Protein AF-A0A937FCC7-F1 (afdb_monomer_lite)

Foldseek 3Di:
DVVVVVVVVVVVVVVVVVVVCCLQPVALLLLLCLLAHPDDGDHPPVSSVVSVVCNVVVNVVLVCLLVVCVVLVHDLVLVLLLLVQWDLVLVLQLLVVCVVVVDDAQQVSLVSNQVRTDRPSDDSVSCNVVRRVPDGPVNVVVVSVVCVVCVVCSPSVSSSVSSNVSSNSVVCVVVSNVSNVVVVPDDD

Sequence (188 aa):
MKRLLYSLLILAIIIAGAAYFYVYHILPKEMAKALTSDQKTWVPGPLNKVATEKKEEINAAIDKLPQELHELDLTFDQLLKIVDEVDPDQVKNVIAELNEKKISNVEQAFDVIKTNISIKSVNIELFRDYFTHRIKSKQIQKGLQYLNQNDYLTTISVPVAKQTIKNILLEKQEKIEAELQKINSAPN

Structure (mmCIF, N/CA/C/O backbone):
data_AF-A0A937FCC7-F1
#
_entry.id   AF-A0A937FCC7-F1
#
loop_
_atom_site.group_PDB
_atom_site.id
_atom_site.type_symbol
_atom_site.label_atom_id
_atom_site.label_alt_id
_atom_site.label_comp_id
_atom_site.label_asym_id
_atom_site.label_entity_id
_atom_site.label_seq_id
_atom_site.pdbx_PDB_ins_code
_atom_site.Cartn_x
_atom_site.Cartn_y
_atom_site.Cartn_z
_atom_site.occupancy
_atom_site.B_iso_or_equiv
_atom_site.auth_seq_id
_atom_site.auth_comp_id
_atom_site.auth_asym_id
_atom_site.auth_atom_id
_atom_site.pdbx_PDB_model_num
ATOM 1 N N . MET A 1 1 ? 34.096 -20.169 -30.630 1.00 64.94 1 MET A N 1
ATOM 2 C CA . MET A 1 1 ? 33.034 -19.138 -30.703 1.00 64.94 1 MET A CA 1
ATOM 3 C C . MET A 1 1 ? 31.715 -19.587 -30.059 1.00 64.94 1 MET A C 1
ATOM 5 O O . MET A 1 1 ? 31.336 -18.984 -29.069 1.00 64.94 1 MET A O 1
ATOM 9 N N . LYS A 1 2 ? 31.068 -20.686 -30.495 1.00 60.69 2 LYS A N 1
ATOM 10 C CA . LYS A 1 2 ? 29.792 -21.174 -29.905 1.00 60.69 2 LYS A CA 1
ATOM 11 C C . LYS A 1 2 ? 29.830 -21.424 -28.382 1.00 60.69 2 LYS A C 1
ATOM 13 O O . LYS A 1 2 ? 28.906 -21.043 -27.683 1.00 60.69 2 LYS A O 1
ATOM 18 N N . ARG A 1 3 ? 30.923 -21.987 -27.846 1.00 67.12 3 ARG A N 1
ATOM 19 C CA . ARG A 1 3 ? 31.097 -22.214 -26.392 1.00 67.12 3 ARG A CA 1
ATOM 20 C C . ARG A 1 3 ? 31.127 -20.919 -25.564 1.00 67.12 3 ARG A C 1
ATOM 22 O O . ARG A 1 3 ? 30.604 -20.904 -24.462 1.00 67.12 3 ARG A O 1
ATOM 29 N N . LEU A 1 4 ? 31.691 -19.849 -26.127 1.00 75.94 4 LEU A N 1
ATOM 30 C CA . LEU A 1 4 ? 31.787 -18.532 -25.486 1.00 75.94 4 LEU A CA 1
ATOM 31 C C . LEU A 1 4 ? 30.425 -17.815 -25.510 1.00 75.94 4 LEU A C 1
ATOM 33 O O . LEU A 1 4 ? 30.031 -17.173 -24.542 1.00 75.94 4 LEU A O 1
ATOM 37 N N . LEU A 1 5 ? 29.657 -18.012 -26.587 1.00 70.31 5 LEU A N 1
ATOM 38 C CA . LEU A 1 5 ? 28.272 -17.550 -26.682 1.00 70.31 5 LEU A CA 1
ATOM 39 C C . LEU A 1 5 ? 27.380 -18.210 -25.613 1.00 70.31 5 LEU A C 1
ATOM 41 O O . LEU A 1 5 ? 26.632 -17.518 -24.930 1.00 70.31 5 LEU A O 1
ATOM 45 N N . TYR A 1 6 ? 27.495 -19.529 -25.419 1.00 73.81 6 TYR A N 1
ATOM 46 C CA . TYR A 1 6 ? 26.716 -20.240 -24.398 1.00 73.81 6 TYR A CA 1
ATOM 47 C C . TYR A 1 6 ? 27.080 -19.819 -22.971 1.00 73.81 6 TYR A C 1
ATOM 49 O O . TYR A 1 6 ? 26.182 -19.630 -22.156 1.00 73.81 6 TYR A O 1
ATOM 57 N N . SER A 1 7 ? 28.365 -19.609 -22.666 1.00 71.06 7 SER A N 1
ATOM 58 C CA . SER A 1 7 ? 28.767 -19.111 -21.344 1.00 71.06 7 SER A CA 1
ATOM 59 C C . SER A 1 7 ? 28.242 -17.701 -21.064 1.00 71.06 7 SER A C 1
ATOM 61 O O . SER A 1 7 ? 27.815 -17.425 -19.947 1.00 71.06 7 SER A O 1
ATOM 63 N N . LEU A 1 8 ? 28.217 -16.822 -22.074 1.00 71.50 8 LEU A N 1
ATOM 64 C CA . LEU A 1 8 ? 27.651 -15.477 -21.934 1.00 71.50 8 LEU A CA 1
ATOM 65 C C . LEU A 1 8 ? 26.132 -15.509 -21.732 1.00 71.50 8 LEU A C 1
ATOM 67 O O . LEU A 1 8 ? 25.615 -14.756 -20.913 1.00 71.50 8 LEU A O 1
ATOM 71 N N . LEU A 1 9 ? 25.423 -16.402 -22.427 1.00 68.06 9 LEU A N 1
ATOM 72 C CA . LEU A 1 9 ? 23.977 -16.561 -22.270 1.00 68.06 9 LEU A CA 1
ATOM 73 C C . LEU A 1 9 ? 23.608 -17.079 -20.872 1.00 68.06 9 LEU A C 1
ATOM 75 O O . LEU A 1 9 ? 22.705 -16.542 -20.238 1.00 68.06 9 LEU A O 1
ATOM 79 N N . ILE A 1 10 ? 24.339 -18.075 -20.360 1.00 76.44 10 ILE A N 1
ATOM 80 C CA . ILE A 1 10 ? 24.143 -18.590 -18.996 1.00 76.44 10 ILE A CA 1
ATOM 81 C C . ILE A 1 10 ? 24.398 -17.485 -17.966 1.00 76.44 10 ILE A C 1
ATOM 83 O O . ILE A 1 10 ? 23.594 -17.297 -17.056 1.00 76.44 10 ILE A O 1
ATOM 87 N N . LEU A 1 11 ? 25.475 -16.711 -18.131 1.00 71.25 11 LEU A N 1
ATOM 88 C CA . LEU A 1 11 ? 25.772 -15.584 -17.249 1.00 71.25 11 LEU A CA 1
ATOM 89 C C . LEU A 1 11 ? 24.664 -14.518 -17.292 1.00 71.25 11 LEU A C 1
ATOM 91 O O . LEU A 1 11 ? 24.249 -14.037 -16.242 1.00 71.25 11 LEU A O 1
ATOM 95 N N . ALA A 1 12 ? 24.140 -14.191 -18.477 1.00 63.78 12 ALA A N 1
ATOM 96 C CA . ALA A 1 12 ? 23.033 -13.248 -18.627 1.00 63.78 12 ALA A CA 1
ATOM 97 C C . ALA A 1 12 ? 21.759 -13.731 -17.915 1.00 63.78 12 ALA A C 1
ATOM 99 O O . ALA A 1 12 ? 21.097 -12.935 -17.253 1.00 63.78 12 ALA A O 1
ATOM 100 N N . ILE A 1 13 ? 21.449 -15.030 -17.984 1.00 76.69 13 ILE A N 1
ATOM 101 C CA . ILE A 1 13 ? 20.311 -15.628 -17.270 1.00 76.69 13 ILE A CA 1
ATOM 102 C C . ILE A 1 13 ? 20.512 -15.546 -15.753 1.00 76.69 13 ILE A C 1
ATOM 104 O O . ILE A 1 13 ? 19.584 -15.172 -15.041 1.00 76.69 13 ILE A O 1
ATOM 108 N N . ILE A 1 14 ? 21.714 -15.847 -15.250 1.00 75.62 14 ILE A N 1
ATOM 109 C CA . ILE A 1 14 ? 22.022 -15.752 -13.814 1.00 75.62 14 ILE A CA 1
ATOM 110 C C . ILE A 1 14 ? 21.887 -14.305 -13.331 1.00 75.62 14 ILE A C 1
ATOM 112 O O . ILE A 1 14 ? 21.264 -14.064 -12.300 1.00 75.62 14 ILE A O 1
ATOM 116 N N . ILE A 1 15 ? 22.423 -13.338 -14.083 1.00 77.19 15 ILE A N 1
ATOM 117 C CA . ILE A 1 15 ? 22.320 -11.911 -13.751 1.00 77.19 15 ILE A CA 1
ATOM 118 C C . ILE A 1 15 ? 20.856 -11.462 -13.765 1.00 77.19 15 ILE A C 1
ATOM 120 O O . ILE A 1 15 ? 20.413 -10.819 -12.817 1.00 77.19 15 ILE A O 1
ATOM 124 N N . ALA A 1 16 ? 20.092 -11.824 -14.799 1.00 72.88 16 ALA A N 1
ATOM 125 C CA . ALA A 1 16 ? 18.674 -11.490 -14.892 1.00 72.88 16 ALA A CA 1
ATOM 126 C C . ALA A 1 16 ? 17.864 -12.122 -13.749 1.00 72.88 16 ALA A C 1
ATOM 128 O O . ALA A 1 16 ? 17.040 -11.447 -13.137 1.00 72.88 16 ALA A O 1
ATOM 129 N N . GLY A 1 17 ? 18.140 -13.384 -13.409 1.00 72.94 17 GLY A N 1
ATOM 130 C CA . GLY A 1 17 ? 17.509 -14.085 -12.292 1.00 72.94 17 GLY A CA 1
ATOM 131 C C . GLY A 1 17 ? 17.845 -13.462 -10.937 1.00 72.94 17 GLY A C 1
ATOM 132 O O . GLY A 1 17 ? 16.950 -13.249 -10.123 1.00 72.94 17 GLY A O 1
ATOM 133 N N . ALA A 1 18 ? 19.109 -13.099 -10.705 1.00 76.56 18 ALA A N 1
ATOM 134 C CA . ALA A 1 18 ? 19.535 -12.410 -9.488 1.00 76.56 18 ALA A CA 1
ATOM 135 C C . ALA A 1 18 ? 18.917 -11.007 -9.376 1.00 76.56 18 ALA A C 1
ATOM 137 O O . ALA A 1 18 ? 18.459 -10.625 -8.300 1.00 76.56 18 ALA A O 1
ATOM 138 N N . ALA A 1 19 ? 18.854 -10.257 -10.481 1.00 78.69 19 ALA A N 1
ATOM 139 C CA . ALA A 1 19 ? 18.207 -8.948 -10.530 1.00 78.69 19 ALA A CA 1
ATOM 140 C C . ALA A 1 19 ? 16.702 -9.053 -10.251 1.00 78.69 19 ALA A C 1
ATOM 142 O O . ALA A 1 19 ? 16.176 -8.301 -9.433 1.00 78.69 19 ALA A O 1
ATOM 143 N N . TYR A 1 20 ? 16.025 -10.025 -10.867 1.00 82.38 20 TYR A N 1
ATOM 144 C CA . TYR A 1 20 ? 14.620 -10.323 -10.600 1.00 82.38 20 TYR A CA 1
ATOM 145 C C . TYR A 1 20 ? 14.403 -10.662 -9.119 1.00 82.38 20 TYR A C 1
ATOM 147 O O . TYR A 1 20 ? 13.586 -10.033 -8.448 1.00 82.38 20 TYR A O 1
ATOM 155 N N . PHE A 1 21 ? 15.190 -11.593 -8.573 1.00 83.38 21 PHE A N 1
ATOM 156 C CA . PHE A 1 21 ? 15.091 -11.983 -7.169 1.00 83.38 21 PHE A CA 1
ATOM 157 C C . PHE A 1 21 ? 15.306 -10.793 -6.226 1.00 83.38 21 PHE A C 1
ATOM 159 O O . PHE A 1 21 ? 14.553 -10.601 -5.270 1.00 83.38 21 PHE A O 1
ATOM 166 N N . TYR A 1 22 ? 16.300 -9.954 -6.519 1.00 84.56 22 TYR A N 1
ATOM 167 C CA . TYR A 1 22 ? 16.567 -8.753 -5.745 1.00 84.56 22 TYR A CA 1
ATOM 168 C C . TYR A 1 22 ? 15.371 -7.793 -5.743 1.00 84.56 22 TYR A C 1
ATOM 170 O O . TYR A 1 22 ? 14.929 -7.376 -4.674 1.00 84.56 22 TYR A O 1
ATOM 178 N N . VAL A 1 23 ? 14.818 -7.478 -6.917 1.00 83.19 23 VAL A N 1
ATOM 179 C CA . VAL A 1 23 ? 13.716 -6.515 -7.063 1.00 83.19 23 VAL A CA 1
ATOM 180 C C . VAL A 1 23 ? 12.435 -7.000 -6.387 1.00 83.19 23 VAL A C 1
ATOM 182 O O . VAL A 1 23 ? 11.772 -6.204 -5.730 1.00 83.19 23 VAL A O 1
ATOM 185 N N . TYR A 1 24 ? 12.090 -8.284 -6.506 1.00 83.06 24 TYR A N 1
ATOM 186 C CA . TYR A 1 24 ? 10.797 -8.788 -6.028 1.00 83.06 24 TYR A CA 1
ATOM 187 C C . TYR A 1 24 ? 10.822 -9.372 -4.610 1.00 83.06 24 TYR A C 1
ATOM 189 O O . TYR A 1 24 ? 9.767 -9.452 -3.983 1.00 83.06 24 TYR A O 1
ATOM 197 N N . HIS A 1 25 ? 11.990 -9.736 -4.066 1.00 83.06 25 HIS A N 1
ATOM 198 C CA . HIS A 1 25 ? 12.081 -10.331 -2.724 1.00 83.06 25 HIS A CA 1
ATOM 199 C C . HIS A 1 25 ? 12.918 -9.518 -1.733 1.00 83.06 25 HIS A C 1
ATOM 201 O O . HIS A 1 25 ? 12.497 -9.340 -0.589 1.00 83.06 25 HIS A O 1
ATOM 207 N N . ILE A 1 26 ? 14.087 -9.009 -2.138 1.00 87.06 26 ILE A N 1
ATOM 208 C CA . ILE A 1 26 ? 14.994 -8.301 -1.217 1.00 87.06 26 ILE A CA 1
ATOM 209 C C . ILE A 1 26 ? 14.578 -6.838 -1.065 1.00 87.06 26 ILE A C 1
ATOM 211 O O . ILE A 1 26 ? 14.394 -6.361 0.055 1.00 87.06 26 ILE A O 1
ATOM 215 N N . LEU A 1 27 ? 14.386 -6.137 -2.184 1.00 86.88 27 LEU A N 1
ATOM 216 C CA . LEU A 1 27 ? 14.077 -4.711 -2.197 1.00 86.88 27 LEU A CA 1
ATOM 217 C C . LEU A 1 27 ? 12.826 -4.363 -1.371 1.00 86.88 27 LEU A C 1
ATOM 219 O O . LEU A 1 27 ? 12.929 -3.441 -0.569 1.00 86.88 27 LEU A O 1
ATOM 223 N N . PRO A 1 28 ? 11.687 -5.083 -1.450 1.00 87.44 28 PRO A N 1
ATOM 224 C CA . PRO A 1 28 ? 10.517 -4.743 -0.641 1.00 87.44 28 PRO A CA 1
ATOM 225 C C . PRO A 1 28 ? 10.761 -4.881 0.865 1.00 87.44 28 PRO A C 1
ATOM 227 O O . PRO A 1 28 ? 10.170 -4.163 1.666 1.00 87.44 28 PRO A O 1
ATOM 230 N N . LYS A 1 29 ? 11.619 -5.822 1.275 1.00 88.25 29 LYS A N 1
ATOM 231 C CA . LYS A 1 29 ? 11.963 -6.041 2.685 1.00 88.25 29 LYS A CA 1
ATOM 232 C C . LYS A 1 29 ? 12.882 -4.941 3.205 1.00 88.25 29 LYS A C 1
ATOM 234 O O . LYS A 1 29 ? 12.674 -4.433 4.301 1.00 88.25 29 LYS A O 1
ATOM 239 N N . GLU A 1 30 ? 13.879 -4.559 2.415 1.00 88.38 30 GLU A N 1
ATOM 240 C CA . GLU A 1 30 ? 14.789 -3.466 2.764 1.00 88.38 30 GLU A CA 1
ATOM 241 C C . GLU A 1 30 ? 14.087 -2.103 2.716 1.00 88.38 30 GLU A C 1
ATOM 243 O O . GLU A 1 30 ? 14.331 -1.266 3.580 1.00 88.38 30 GLU A O 1
ATOM 248 N N . MET A 1 31 ? 13.154 -1.905 1.778 1.00 86.56 31 MET A N 1
ATOM 249 C CA . MET A 1 31 ? 12.274 -0.735 1.752 1.00 86.56 31 MET A CA 1
ATOM 250 C C . MET A 1 31 ? 11.399 -0.667 2.998 1.00 86.56 31 MET A C 1
ATOM 252 O O . MET A 1 31 ? 11.341 0.388 3.614 1.00 86.56 31 MET A O 1
ATOM 256 N N . ALA A 1 32 ? 10.761 -1.772 3.400 1.00 86.88 32 ALA A N 1
ATOM 257 C CA . ALA A 1 32 ? 9.940 -1.798 4.608 1.00 86.88 32 ALA A CA 1
ATOM 258 C C . ALA A 1 32 ? 10.744 -1.333 5.825 1.00 86.88 32 ALA A C 1
ATOM 260 O O . ALA A 1 32 ? 10.386 -0.325 6.425 1.00 86.88 32 ALA A O 1
ATOM 261 N N . LYS A 1 33 ? 11.908 -1.949 6.070 1.00 87.69 33 LYS A N 1
ATOM 262 C CA . LYS A 1 33 ? 12.822 -1.540 7.146 1.00 87.69 33 LYS A CA 1
ATOM 263 C C . LYS A 1 33 ? 13.234 -0.072 7.049 1.00 87.69 33 LYS A C 1
ATOM 265 O O . LYS A 1 33 ? 13.287 0.611 8.064 1.00 87.69 33 LYS A O 1
ATOM 270 N N . ALA A 1 34 ? 13.541 0.425 5.849 1.00 86.62 34 ALA A N 1
ATOM 271 C CA . ALA A 1 34 ? 13.946 1.819 5.655 1.00 86.62 34 ALA A CA 1
ATOM 272 C C . ALA A 1 34 ? 12.817 2.798 6.016 1.00 86.62 34 ALA A C 1
ATOM 274 O O . ALA A 1 34 ? 13.077 3.914 6.461 1.00 86.62 34 ALA A O 1
ATOM 275 N N . LEU A 1 35 ? 11.566 2.374 5.826 1.00 84.88 35 LEU A N 1
ATOM 276 C CA . LEU A 1 35 ? 10.365 3.156 6.105 1.00 84.88 35 LEU A CA 1
ATOM 277 C C . LEU A 1 35 ? 9.915 3.063 7.569 1.00 84.88 35 LEU A C 1
ATOM 279 O O . LEU A 1 35 ? 9.187 3.939 8.023 1.00 84.88 35 LEU A O 1
ATOM 283 N N . THR A 1 36 ? 10.341 2.042 8.317 1.00 84.12 36 THR A N 1
ATOM 284 C CA . THR A 1 36 ? 9.829 1.745 9.669 1.00 84.12 36 THR A CA 1
ATOM 285 C C . THR A 1 36 ? 10.880 1.748 10.775 1.00 84.12 36 THR A C 1
ATOM 287 O O . THR A 1 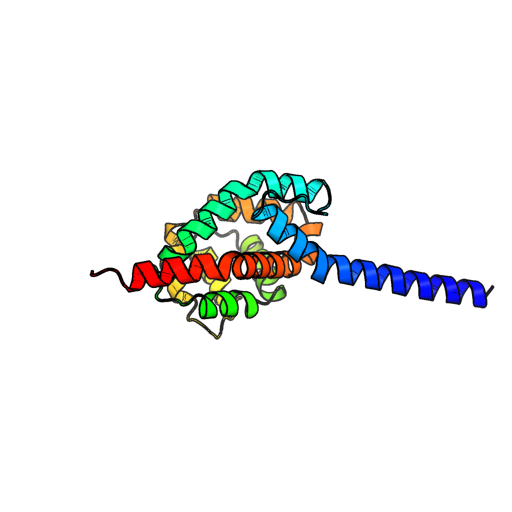36 ? 10.515 1.767 11.956 1.00 84.12 36 THR A O 1
ATOM 290 N N . SER A 1 37 ? 12.167 1.713 10.424 1.00 82.50 37 SER A N 1
ATOM 291 C CA . SER A 1 37 ? 13.289 1.499 11.342 1.00 82.50 37 SER A CA 1
ATOM 292 C C . SER A 1 37 ? 14.441 2.468 11.067 1.00 82.50 37 SER A C 1
ATOM 294 O O . SER A 1 37 ? 14.596 2.991 9.966 1.00 82.50 37 SER A O 1
ATOM 296 N N . ASP A 1 38 ? 15.239 2.784 12.091 1.00 77.38 38 ASP A N 1
ATOM 297 C CA . ASP A 1 38 ? 16.476 3.588 11.974 1.00 77.38 38 ASP A CA 1
ATOM 298 C C . ASP A 1 38 ? 17.686 2.756 11.524 1.00 77.38 38 ASP A C 1
ATOM 300 O O . ASP A 1 38 ? 18.810 3.253 11.445 1.00 77.38 38 ASP A O 1
ATOM 304 N N . GLN A 1 39 ? 17.479 1.470 11.240 1.00 76.56 39 GLN A N 1
ATOM 305 C CA . GLN A 1 39 ? 18.548 0.594 10.790 1.00 76.56 39 GLN A CA 1
ATOM 306 C C . GLN A 1 39 ? 19.062 0.992 9.405 1.00 76.56 39 GLN A C 1
ATOM 308 O O . GLN A 1 39 ? 18.308 1.360 8.507 1.00 76.56 39 GLN A O 1
ATOM 313 N N . LYS A 1 40 ? 20.377 0.854 9.214 1.00 75.12 40 LYS A N 1
ATOM 314 C CA . LYS A 1 40 ? 21.010 1.028 7.907 1.00 75.12 40 LYS A CA 1
ATOM 315 C C . LYS A 1 40 ? 20.531 -0.075 6.962 1.00 75.12 40 LYS A C 1
ATOM 317 O O . LYS A 1 40 ? 20.844 -1.244 7.176 1.00 75.12 40 LYS A O 1
ATOM 322 N N . THR A 1 41 ? 19.815 0.307 5.913 1.00 80.25 41 THR A N 1
ATOM 323 C CA . THR A 1 41 ? 19.284 -0.607 4.896 1.00 80.25 41 THR A CA 1
ATOM 324 C C . THR A 1 41 ? 20.070 -0.516 3.597 1.00 80.25 41 THR A C 1
ATOM 326 O O . THR A 1 41 ? 20.768 0.469 3.326 1.00 80.25 41 THR A O 1
ATOM 329 N N . TRP A 1 42 ? 19.975 -1.562 2.776 1.00 80.12 42 TRP A N 1
ATOM 330 C CA . TRP A 1 42 ? 20.579 -1.569 1.444 1.00 80.12 42 TRP A CA 1
ATOM 331 C C . TRP A 1 42 ? 19.537 -1.200 0.386 1.00 80.12 42 TRP A C 1
ATOM 333 O O . TRP A 1 42 ? 19.103 -2.023 -0.415 1.00 80.12 42 TRP A O 1
ATOM 343 N N . VAL A 1 43 ? 19.103 0.060 0.419 1.00 79.81 43 VAL A N 1
ATOM 344 C CA . VAL A 1 43 ? 18.161 0.633 -0.549 1.00 79.81 43 VAL A CA 1
ATOM 345 C C . VAL A 1 43 ? 18.918 1.566 -1.512 1.00 79.81 43 VAL A C 1
ATOM 347 O O . VAL A 1 43 ? 19.738 2.368 -1.057 1.00 79.81 43 VAL A O 1
ATOM 350 N N . PRO A 1 44 ? 18.668 1.514 -2.839 1.00 77.94 44 PRO A N 1
ATOM 351 C CA . PRO A 1 44 ? 19.286 2.433 -3.797 1.00 77.94 44 PRO A CA 1
ATOM 352 C C . PRO A 1 44 ? 19.050 3.907 -3.436 1.00 77.94 44 PRO A C 1
ATOM 354 O O . PRO A 1 44 ? 17.956 4.277 -3.016 1.00 77.94 44 PRO A O 1
ATOM 357 N N . GLY A 1 45 ? 20.051 4.766 -3.660 1.00 76.75 45 GLY A N 1
ATOM 358 C CA . GLY A 1 45 ? 20.058 6.169 -3.211 1.00 76.75 45 GLY A CA 1
ATOM 359 C C . GLY A 1 45 ? 18.754 6.960 -3.431 1.00 76.75 45 GLY A C 1
ATOM 360 O O . GLY A 1 45 ? 18.256 7.541 -2.464 1.00 76.75 45 GLY A O 1
ATOM 361 N N . PRO A 1 46 ? 18.154 6.961 -4.641 1.00 73.31 46 PRO A N 1
ATOM 362 C CA . PRO A 1 46 ? 16.892 7.664 -4.887 1.00 73.31 46 PRO A CA 1
ATOM 363 C C . PRO A 1 46 ? 15.735 7.168 -4.010 1.00 73.31 46 PRO A C 1
ATOM 365 O O . PRO A 1 46 ? 14.972 7.974 -3.486 1.00 73.31 46 PRO A O 1
ATOM 368 N N . LEU A 1 47 ? 15.634 5.851 -3.805 1.00 75.62 47 LEU A N 1
ATOM 369 C CA . LEU A 1 47 ? 14.593 5.240 -2.978 1.00 75.62 47 LEU A CA 1
ATOM 370 C C . LEU A 1 47 ? 14.851 5.465 -1.484 1.00 75.62 47 LEU A C 1
ATOM 372 O O . LEU A 1 47 ? 13.908 5.704 -0.739 1.00 75.62 47 LEU A O 1
ATOM 376 N N . ASN A 1 48 ? 16.115 5.466 -1.049 1.00 78.38 48 ASN A N 1
ATOM 377 C CA . ASN A 1 48 ? 16.472 5.731 0.345 1.00 78.38 48 ASN A CA 1
ATOM 378 C C . ASN A 1 48 ? 16.131 7.170 0.764 1.00 78.38 48 ASN A C 1
ATOM 380 O O . ASN A 1 48 ? 15.664 7.407 1.878 1.00 78.38 48 ASN A O 1
ATOM 384 N N . LYS A 1 49 ? 16.325 8.136 -0.144 1.00 77.19 49 LYS A N 1
ATOM 385 C CA . LYS A 1 49 ? 15.927 9.529 0.084 1.00 77.19 49 LYS A CA 1
ATOM 386 C C . LYS A 1 49 ? 14.416 9.639 0.295 1.00 77.19 49 LYS A C 1
ATOM 388 O O . LYS A 1 49 ? 13.990 10.194 1.301 1.00 77.19 49 LYS A O 1
ATOM 393 N N . VAL A 1 50 ? 13.626 9.046 -0.603 1.00 77.12 50 VAL A N 1
ATOM 394 C CA . VAL A 1 50 ? 12.160 9.006 -0.471 1.00 77.12 50 VAL A CA 1
ATOM 395 C C . VAL A 1 50 ? 11.749 8.310 0.825 1.00 77.12 50 VAL A C 1
ATOM 397 O O . VAL A 1 50 ? 10.875 8.807 1.529 1.00 77.12 50 VAL A O 1
ATOM 400 N N . ALA A 1 51 ? 12.398 7.196 1.174 1.00 80.25 51 ALA A N 1
ATOM 401 C CA . ALA A 1 51 ? 12.090 6.473 2.399 1.00 80.25 51 ALA A CA 1
ATOM 402 C C . ALA A 1 51 ? 12.342 7.324 3.648 1.00 80.25 51 ALA A C 1
ATOM 404 O O . ALA A 1 51 ? 11.480 7.402 4.516 1.00 80.25 51 ALA A O 1
ATOM 405 N N . THR A 1 52 ? 13.469 8.035 3.691 1.00 81.56 52 THR A N 1
ATOM 406 C CA . THR A 1 52 ? 13.806 8.943 4.795 1.00 81.56 52 THR A CA 1
ATOM 407 C C . THR A 1 52 ? 12.803 10.095 4.899 1.00 81.56 52 THR A C 1
ATOM 409 O O . THR A 1 52 ? 12.335 10.402 5.989 1.00 81.56 52 THR A O 1
ATOM 412 N N . GLU A 1 53 ? 12.419 10.699 3.770 1.00 81.88 53 GLU A N 1
ATOM 413 C CA . GLU A 1 53 ? 11.444 11.800 3.721 1.00 81.88 53 GLU A CA 1
ATOM 414 C C . GLU A 1 53 ? 10.025 11.371 4.127 1.00 81.88 53 GLU A C 1
ATOM 416 O O . GLU A 1 53 ? 9.242 12.196 4.595 1.00 81.88 53 GLU A O 1
ATOM 421 N N . LYS A 1 54 ? 9.671 10.096 3.928 1.00 82.19 54 LYS A N 1
ATOM 422 C CA . LYS A 1 54 ? 8.323 9.559 4.179 1.00 82.19 54 LYS A CA 1
ATOM 423 C C . LYS A 1 54 ? 8.191 8.727 5.447 1.00 82.19 54 LYS A C 1
ATOM 425 O O . LYS A 1 54 ? 7.071 8.405 5.836 1.00 82.19 54 LYS A O 1
ATOM 430 N N . LYS A 1 55 ? 9.301 8.414 6.109 1.00 86.56 55 LYS A N 1
ATOM 431 C CA . LYS A 1 55 ? 9.350 7.564 7.299 1.00 86.56 55 LYS A CA 1
ATOM 432 C C . LYS A 1 55 ? 8.430 8.041 8.422 1.00 86.56 55 LYS A C 1
ATOM 434 O O . LYS A 1 55 ? 7.664 7.248 8.959 1.00 86.56 55 LYS A O 1
ATOM 439 N N . GLU A 1 56 ? 8.493 9.322 8.783 1.00 87.75 56 GLU A N 1
ATOM 440 C CA . GLU A 1 56 ? 7.662 9.871 9.865 1.00 87.75 56 GLU A CA 1
ATOM 441 C C . GLU A 1 56 ? 6.168 9.804 9.523 1.00 87.75 56 GLU A C 1
ATOM 443 O O . GLU A 1 56 ? 5.363 9.391 10.353 1.00 87.75 56 GLU A O 1
ATOM 448 N N . GLU A 1 57 ? 5.806 10.136 8.279 1.00 83.19 57 GLU A N 1
ATOM 449 C CA . GLU A 1 57 ? 4.427 10.071 7.781 1.00 83.19 57 GLU A CA 1
ATOM 450 C C . GLU A 1 57 ? 3.884 8.633 7.818 1.00 83.19 57 GLU A C 1
ATOM 452 O O . GLU A 1 57 ? 2.753 8.408 8.248 1.00 83.19 57 GLU A O 1
ATOM 457 N N . ILE A 1 58 ? 4.704 7.653 7.429 1.00 85.56 58 ILE A N 1
ATOM 458 C CA . ILE A 1 58 ? 4.332 6.234 7.429 1.00 85.56 58 ILE A CA 1
ATOM 459 C C . ILE A 1 58 ? 4.221 5.679 8.846 1.00 85.56 58 ILE A C 1
ATOM 461 O O . ILE A 1 58 ? 3.233 5.016 9.147 1.00 85.56 58 ILE A O 1
ATOM 465 N N . ASN A 1 59 ? 5.172 5.972 9.736 1.00 85.38 59 ASN A N 1
ATOM 466 C CA . ASN A 1 59 ? 5.066 5.550 11.134 1.00 85.38 59 ASN A CA 1
ATOM 467 C C . ASN A 1 59 ? 3.825 6.153 11.805 1.00 85.38 59 ASN A C 1
ATOM 469 O O . ASN A 1 59 ? 3.091 5.435 12.473 1.00 85.38 59 ASN A O 1
ATOM 473 N N . ALA A 1 60 ? 3.523 7.429 11.548 1.00 88.50 60 ALA A N 1
ATOM 474 C CA . ALA A 1 60 ? 2.312 8.059 12.066 1.00 88.50 60 ALA A CA 1
ATOM 475 C C . ALA A 1 60 ? 1.019 7.435 11.509 1.00 88.50 60 ALA A C 1
ATOM 477 O O . ALA A 1 60 ? 0.000 7.436 12.199 1.00 88.50 60 ALA A O 1
ATOM 478 N N . ALA A 1 61 ? 1.030 6.925 10.273 1.00 85.12 61 ALA A N 1
ATOM 479 C CA . ALA A 1 61 ? -0.094 6.175 9.715 1.00 85.12 61 ALA A CA 1
ATOM 480 C C . ALA A 1 61 ? -0.231 4.789 10.369 1.00 85.12 61 ALA A C 1
ATOM 482 O O . ALA A 1 61 ? -1.330 4.400 10.749 1.00 85.12 61 ALA A O 1
ATOM 483 N N . ILE A 1 62 ? 0.882 4.075 10.572 1.00 89.19 62 ILE A N 1
ATOM 484 C CA . ILE A 1 62 ? 0.908 2.775 11.263 1.00 89.19 62 ILE A CA 1
ATOM 485 C C . ILE A 1 62 ? 0.383 2.905 12.695 1.00 89.19 62 ILE A C 1
ATOM 487 O O . ILE A 1 62 ? -0.390 2.064 13.136 1.00 89.19 62 ILE A O 1
ATOM 491 N N . ASP A 1 63 ? 0.760 3.968 13.403 1.00 90.31 63 ASP A N 1
ATOM 492 C CA . ASP A 1 63 ? 0.338 4.206 14.787 1.00 90.31 63 ASP A CA 1
ATOM 493 C C . ASP A 1 63 ? -1.169 4.494 14.916 1.00 90.31 63 ASP A C 1
ATOM 495 O O . ASP A 1 63 ? -1.749 4.301 15.979 1.00 90.31 63 ASP A O 1
ATOM 499 N N . LYS A 1 64 ? -1.824 4.941 13.838 1.00 90.69 64 LYS A N 1
ATOM 500 C CA . LYS A 1 64 ? -3.283 5.152 13.796 1.00 90.69 64 LYS A CA 1
ATOM 501 C C . LYS A 1 64 ? -4.050 3.912 13.361 1.00 90.69 64 LYS A C 1
ATOM 503 O O . LYS A 1 64 ? -5.248 3.813 13.616 1.00 90.69 64 LYS A O 1
ATOM 508 N N . LEU A 1 65 ? -3.365 2.967 12.728 1.00 91.25 65 LEU A N 1
ATOM 509 C CA . LEU A 1 65 ? -3.971 1.794 12.123 1.00 91.25 65 LEU A CA 1
ATOM 510 C C . LEU A 1 65 ? -4.813 0.958 13.103 1.00 91.25 65 LEU A C 1
ATOM 512 O O . LEU A 1 65 ? -5.897 0.548 12.700 1.00 91.25 65 LEU A O 1
ATOM 516 N N . PRO A 1 66 ? -4.420 0.731 14.377 1.00 94.69 66 PRO A N 1
ATOM 517 C CA . PRO A 1 66 ? -5.272 0.007 15.322 1.00 94.69 66 PRO A CA 1
ATOM 518 C C . PRO A 1 66 ? -6.635 0.671 15.534 1.00 94.69 66 PRO A C 1
ATOM 520 O O . PRO A 1 66 ? -7.653 -0.013 15.584 1.00 94.69 66 PRO A O 1
ATOM 523 N N . GLN A 1 67 ? -6.667 2.003 15.619 1.00 94.06 67 GLN A N 1
ATOM 524 C CA . GLN A 1 67 ? -7.914 2.748 15.762 1.00 94.06 67 GLN A CA 1
ATOM 525 C C . GLN A 1 67 ? -8.762 2.656 14.489 1.00 94.06 67 GLN A C 1
ATOM 527 O O . GLN A 1 67 ? -9.961 2.425 14.572 1.00 94.06 67 GLN A O 1
ATOM 532 N N . GLU A 1 68 ? -8.149 2.786 13.314 1.00 89.88 68 GLU A N 1
ATOM 533 C CA . GLU A 1 68 ? -8.863 2.695 12.034 1.00 89.88 68 GLU A CA 1
ATOM 534 C C . GLU A 1 68 ? -9.440 1.297 11.791 1.00 89.88 68 GLU A C 1
ATOM 536 O O . GLU A 1 68 ? -10.556 1.160 11.296 1.00 89.88 68 GLU A O 1
ATOM 541 N N . LEU A 1 69 ? -8.704 0.252 12.178 1.00 91.94 69 LEU A N 1
ATOM 542 C CA . LEU A 1 69 ? -9.187 -1.124 12.136 1.00 91.94 69 LEU A CA 1
ATOM 543 C C . LEU A 1 69 ? -10.375 -1.331 13.075 1.00 91.94 69 LEU A C 1
ATOM 545 O O . LEU A 1 69 ? -11.353 -1.954 12.675 1.00 91.94 69 LEU A O 1
ATOM 549 N N . HIS A 1 70 ? -10.320 -0.768 14.283 1.00 93.69 70 HIS A N 1
ATOM 550 C CA . HIS A 1 70 ? -11.442 -0.803 15.215 1.00 93.69 70 HIS A CA 1
ATOM 551 C C . HIS A 1 70 ? -12.676 -0.065 14.664 1.00 93.69 70 HIS A C 1
ATOM 553 O O . HIS A 1 70 ? -13.772 -0.616 14.680 1.00 93.69 70 HIS A O 1
ATOM 559 N N . GLU A 1 71 ? -12.502 1.144 14.118 1.00 91.44 71 GLU A N 1
ATOM 560 C CA . GLU A 1 71 ? -13.588 1.940 13.520 1.00 91.44 71 GLU A CA 1
ATOM 561 C C . GLU A 1 71 ? -14.261 1.230 12.331 1.00 91.44 71 GLU A C 1
ATOM 563 O O . GLU A 1 71 ? -15.456 1.410 12.099 1.00 91.44 71 GLU A O 1
ATOM 568 N N . LEU A 1 72 ? -13.507 0.414 11.590 1.00 89.56 72 LEU A N 1
ATOM 569 C CA . LEU A 1 72 ? -13.994 -0.350 10.438 1.00 89.56 72 LEU A CA 1
ATOM 570 C C . LEU A 1 72 ? -14.443 -1.781 10.783 1.00 89.56 72 LEU A C 1
ATOM 572 O O . LEU A 1 72 ? -14.833 -2.511 9.873 1.00 89.56 72 LEU A O 1
ATOM 576 N N . ASP A 1 73 ? -14.386 -2.180 12.059 1.00 92.69 73 ASP A N 1
ATOM 577 C CA . ASP A 1 73 ? -14.643 -3.551 12.529 1.00 92.69 73 ASP A CA 1
ATOM 578 C C . ASP A 1 73 ? -13.816 -4.609 11.764 1.00 92.69 73 ASP A C 1
ATOM 580 O O . ASP A 1 73 ? -14.312 -5.636 11.296 1.00 92.69 73 ASP A O 1
ATOM 584 N N . LEU A 1 74 ? -12.522 -4.322 11.581 1.00 91.12 74 LEU A N 1
ATOM 585 C CA . LEU A 1 74 ? -11.570 -5.178 10.877 1.00 91.12 74 LEU A CA 1
ATOM 586 C C . LEU A 1 74 ? -10.501 -5.727 11.817 1.00 91.12 74 LEU A C 1
ATOM 588 O O . LEU A 1 74 ? -9.929 -5.024 12.648 1.00 91.12 74 LEU A O 1
ATOM 592 N N . THR A 1 75 ? -10.149 -6.993 11.621 1.00 94.62 75 THR A N 1
ATOM 593 C CA . THR A 1 75 ? -8.975 -7.593 12.254 1.00 94.62 75 THR A CA 1
ATOM 594 C C . THR A 1 75 ? -7.703 -7.291 11.465 1.00 94.62 75 THR A C 1
ATOM 596 O O . THR A 1 75 ? -7.727 -7.020 10.260 1.00 94.62 75 THR A O 1
ATOM 599 N N . PHE A 1 76 ? -6.554 -7.411 12.132 1.00 94.25 76 PHE A N 1
ATOM 600 C CA . PHE A 1 76 ? -5.256 -7.338 11.462 1.00 94.25 76 PHE A CA 1
ATOM 601 C C . PHE A 1 76 ? -5.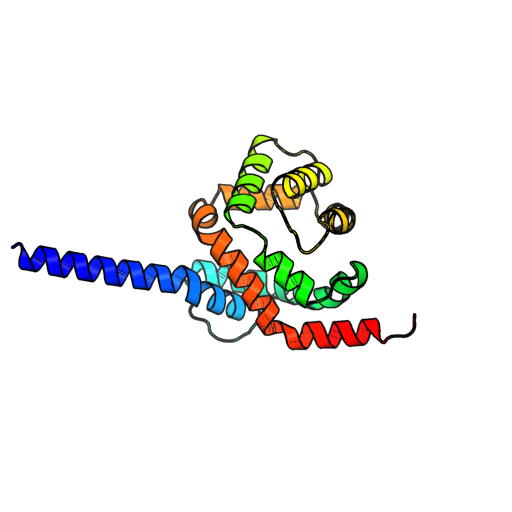122 -8.389 10.342 1.00 94.25 76 PHE A C 1
ATOM 603 O O . PHE A 1 76 ? -4.666 -8.073 9.243 1.00 94.25 76 PHE A O 1
ATOM 610 N N . ASP A 1 77 ? -5.609 -9.613 10.568 1.00 95.75 77 ASP A N 1
ATOM 611 C CA . ASP A 1 77 ? -5.624 -10.673 9.553 1.00 95.75 77 ASP A CA 1
ATOM 612 C C . ASP A 1 77 ? -6.460 -10.302 8.322 1.00 95.75 77 ASP A C 1
ATOM 614 O O . ASP A 1 77 ? -6.081 -10.621 7.193 1.00 95.75 77 ASP A O 1
ATOM 618 N N . GLN A 1 78 ? -7.605 -9.637 8.512 1.00 93.69 78 GLN A N 1
ATOM 619 C CA . GLN A 1 78 ? -8.419 -9.146 7.398 1.00 93.69 78 GLN A CA 1
ATOM 620 C C . GLN A 1 78 ? -7.682 -8.058 6.617 1.00 93.69 78 GLN A C 1
ATOM 622 O O . GLN A 1 78 ? -7.669 -8.115 5.389 1.00 93.69 78 GLN A O 1
ATOM 627 N N . LEU A 1 79 ? -7.006 -7.125 7.296 1.00 93.19 79 LEU A N 1
ATOM 628 C CA . LEU A 1 79 ? -6.165 -6.127 6.633 1.00 93.19 79 LEU A CA 1
ATOM 629 C C . LEU A 1 79 ? -5.056 -6.779 5.798 1.00 93.19 79 LEU A C 1
ATOM 631 O O . LEU A 1 79 ? -4.844 -6.407 4.643 1.00 93.19 79 LEU A O 1
ATOM 635 N N . LEU A 1 80 ? -4.362 -7.770 6.358 1.00 94.00 80 LEU A N 1
ATOM 636 C CA . LEU A 1 80 ? -3.302 -8.480 5.648 1.00 94.00 80 LEU A CA 1
ATOM 637 C C . LEU A 1 80 ? -3.848 -9.225 4.420 1.00 94.00 80 LEU A C 1
ATOM 639 O O . LEU A 1 80 ? -3.245 -9.167 3.347 1.00 94.00 80 LEU A O 1
ATOM 643 N N . LYS A 1 81 ? -5.020 -9.863 4.548 1.00 93.88 81 LYS A N 1
ATOM 644 C CA . LYS A 1 81 ? -5.720 -10.511 3.427 1.00 93.88 81 LYS A CA 1
ATOM 645 C C .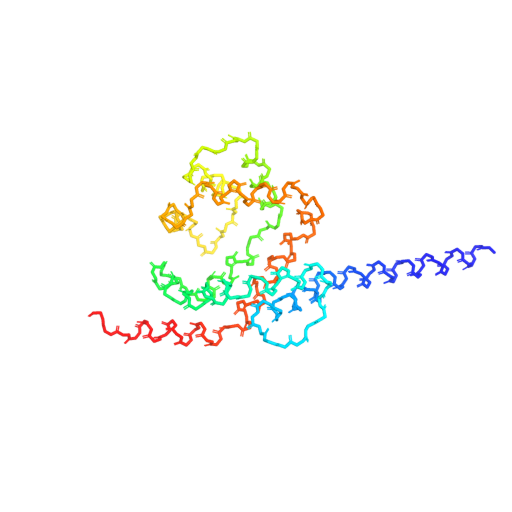 LYS A 1 81 ? -6.123 -9.522 2.342 1.00 93.88 81 LYS A C 1
ATOM 647 O O . LYS A 1 81 ? -5.941 -9.834 1.172 1.00 93.88 81 LYS A O 1
ATOM 652 N N . ILE A 1 82 ? -6.610 -8.336 2.706 1.00 91.75 82 ILE A N 1
ATOM 653 C CA . ILE A 1 82 ? -6.917 -7.275 1.739 1.00 91.75 82 ILE A CA 1
ATOM 654 C C . ILE A 1 82 ? -5.670 -6.947 0.915 1.00 91.75 82 ILE A C 1
ATOM 656 O O . ILE A 1 82 ? -5.727 -6.968 -0.313 1.00 91.75 82 ILE A O 1
ATOM 660 N N . VAL A 1 83 ? -4.528 -6.708 1.569 1.00 92.62 83 VAL A N 1
ATOM 661 C CA . VAL A 1 83 ? -3.263 -6.432 0.867 1.00 92.62 83 VAL A CA 1
ATOM 662 C C . VAL A 1 83 ? -2.881 -7.593 -0.053 1.00 92.62 83 VAL A C 1
ATOM 664 O O . VAL A 1 83 ? -2.466 -7.359 -1.188 1.00 92.62 83 VAL A O 1
ATOM 667 N N . ASP A 1 84 ? -3.053 -8.837 0.395 1.00 92.88 84 ASP A N 1
ATOM 668 C CA . ASP A 1 84 ? -2.747 -10.035 -0.391 1.00 92.88 84 ASP A CA 1
ATOM 669 C C . ASP A 1 84 ? -3.667 -10.244 -1.597 1.00 92.88 84 ASP A C 1
ATOM 671 O O . ASP A 1 84 ? -3.193 -10.695 -2.643 1.00 92.88 84 ASP A O 1
ATOM 675 N N . GLU A 1 85 ? -4.940 -9.880 -1.494 1.00 92.50 85 GLU A N 1
ATOM 676 C CA . GLU A 1 85 ? -5.932 -10.039 -2.561 1.00 92.50 85 GLU A CA 1
ATOM 677 C C . GLU A 1 85 ? -5.830 -8.964 -3.649 1.00 92.50 85 GLU A C 1
ATOM 679 O O . GLU A 1 85 ? -6.245 -9.212 -4.779 1.00 92.50 85 GLU A O 1
ATOM 684 N N . VAL A 1 86 ? -5.239 -7.799 -3.354 1.00 90.81 86 VAL A N 1
ATOM 685 C CA . VAL A 1 86 ? -5.056 -6.727 -4.345 1.00 90.81 86 VAL A CA 1
ATOM 686 C C .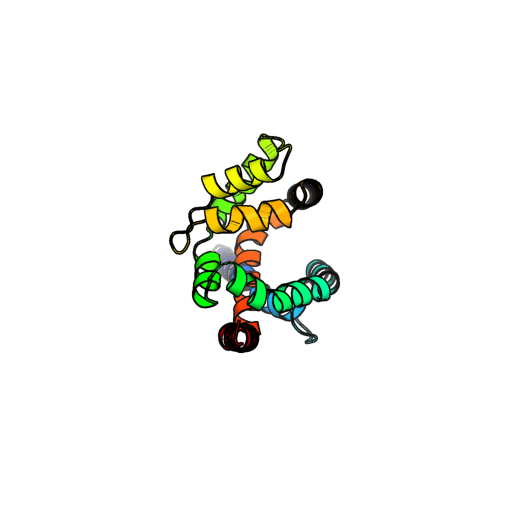 VAL A 1 86 ? -4.109 -7.184 -5.456 1.00 90.81 86 VAL A C 1
ATOM 688 O O . VAL A 1 86 ? -2.908 -7.363 -5.235 1.00 90.81 86 VAL A O 1
ATOM 691 N N . ASP A 1 87 ? -4.629 -7.355 -6.667 1.00 91.75 87 ASP A N 1
ATOM 692 C CA . ASP A 1 87 ? -3.830 -7.691 -7.844 1.00 91.75 87 ASP A CA 1
ATOM 693 C C . ASP A 1 87 ? -3.104 -6.435 -8.375 1.00 91.75 87 ASP A C 1
ATOM 695 O O . ASP A 1 87 ? -3.754 -5.419 -8.649 1.00 91.75 87 ASP A O 1
ATOM 699 N N . PRO A 1 88 ? -1.767 -6.464 -8.548 1.00 89.19 88 PRO A N 1
ATOM 700 C CA . PRO A 1 88 ? -1.035 -5.360 -9.157 1.00 89.19 88 PRO A CA 1
ATOM 701 C C . PRO A 1 88 ? -1.591 -4.884 -10.504 1.00 89.19 88 PRO A C 1
ATOM 703 O O . PRO A 1 88 ? -1.528 -3.688 -10.788 1.00 89.19 88 PRO A O 1
ATOM 706 N N . ASP A 1 89 ? -2.138 -5.776 -11.331 1.00 90.44 89 ASP A N 1
ATOM 707 C CA . ASP A 1 89 ? -2.685 -5.396 -12.635 1.00 90.44 89 ASP A CA 1
ATOM 708 C C . ASP A 1 89 ? -4.047 -4.697 -12.507 1.00 90.44 89 ASP A C 1
ATOM 710 O O . ASP A 1 89 ? -4.318 -3.744 -13.239 1.00 90.44 89 ASP A O 1
ATOM 714 N N . GLN A 1 90 ? -4.858 -5.047 -11.502 1.00 92.38 90 GLN A N 1
ATOM 715 C CA . GLN A 1 90 ? -6.075 -4.293 -11.167 1.00 92.38 90 GLN A CA 1
ATOM 716 C C . GLN A 1 90 ? -5.749 -2.863 -10.727 1.00 92.38 90 GLN A C 1
ATOM 718 O O . GLN A 1 90 ? -6.412 -1.914 -11.143 1.00 92.38 90 GLN A O 1
ATOM 723 N N . VAL A 1 91 ? -4.689 -2.681 -9.934 1.00 90.50 91 VAL A N 1
ATOM 724 C CA . VAL A 1 91 ? -4.234 -1.345 -9.513 1.00 90.50 91 VAL A CA 1
ATOM 725 C C . VAL A 1 91 ? -3.762 -0.518 -10.711 1.00 90.50 91 VAL A C 1
ATOM 727 O O . VAL A 1 91 ? -4.063 0.673 -10.791 1.00 90.50 91 VAL A O 1
ATOM 730 N N . LYS A 1 92 ? -3.065 -1.129 -11.677 1.00 88.75 92 LYS A N 1
ATOM 731 C CA . LYS A 1 92 ? -2.693 -0.441 -12.924 1.00 88.75 92 LYS A CA 1
ATOM 732 C C . LYS A 1 92 ? -3.924 -0.010 -13.720 1.00 88.75 92 LYS A C 1
ATOM 734 O O . LYS A 1 92 ? -3.947 1.121 -14.199 1.00 88.75 92 LYS A O 1
ATOM 739 N N . ASN A 1 93 ? -4.948 -0.861 -13.809 1.00 91.38 93 ASN A N 1
ATOM 740 C CA . ASN A 1 93 ? -6.208 -0.524 -14.479 1.00 91.38 93 ASN A CA 1
ATOM 741 C C . ASN A 1 93 ? -6.910 0.655 -13.796 1.00 91.38 93 ASN A C 1
ATOM 743 O O . ASN A 1 93 ? -7.317 1.591 -14.478 1.00 91.38 93 ASN A O 1
ATOM 747 N N . VAL A 1 94 ? -6.951 0.674 -12.457 1.00 91.88 94 VAL A N 1
ATOM 748 C CA . VAL A 1 94 ? -7.443 1.831 -11.690 1.00 91.88 94 VAL A CA 1
ATOM 749 C C . VAL A 1 94 ? -6.682 3.098 -12.072 1.00 91.88 94 VAL A C 1
ATOM 751 O O . VAL A 1 94 ? -7.300 4.105 -12.396 1.00 91.88 94 VAL A O 1
ATOM 754 N N . ILE A 1 95 ? -5.346 3.070 -12.057 1.00 89.94 95 ILE A N 1
ATOM 755 C CA . ILE A 1 95 ? -4.527 4.249 -12.384 1.00 89.94 95 ILE A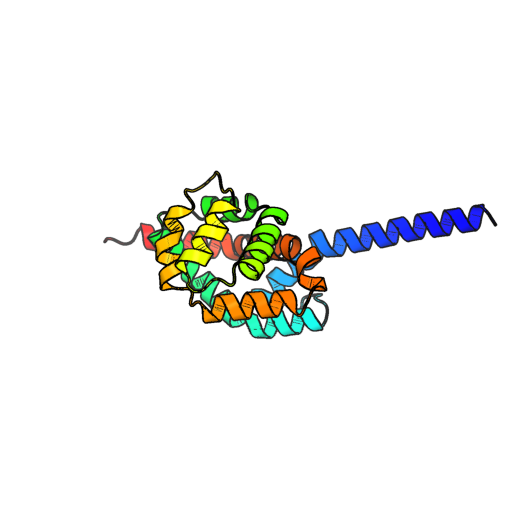 CA 1
ATOM 756 C C . ILE A 1 95 ? -4.812 4.733 -13.814 1.00 89.94 95 ILE A C 1
ATOM 758 O O . ILE A 1 95 ? -4.986 5.934 -14.030 1.00 89.94 95 ILE A O 1
ATOM 762 N N . ALA A 1 96 ? -4.884 3.815 -14.780 1.00 89.75 96 ALA A N 1
ATOM 763 C CA . ALA A 1 96 ? -5.191 4.134 -16.171 1.00 89.75 96 ALA A CA 1
ATOM 764 C C . ALA A 1 96 ? -6.579 4.781 -16.313 1.00 89.75 96 ALA A C 1
ATOM 766 O O . ALA A 1 96 ? -6.706 5.846 -16.918 1.00 89.75 96 ALA A O 1
ATOM 767 N N . GLU A 1 97 ? -7.599 4.200 -15.684 1.00 93.00 97 GLU A N 1
ATOM 768 C CA . GLU A 1 97 ? -8.973 4.695 -15.754 1.00 93.00 97 GLU A CA 1
ATOM 769 C C . GLU A 1 97 ? -9.146 6.047 -15.042 1.00 93.00 97 GLU A C 1
ATOM 771 O O . GLU A 1 97 ? -9.817 6.941 -15.561 1.00 93.00 97 GLU A O 1
ATOM 776 N N . LEU A 1 98 ? -8.499 6.247 -13.887 1.00 91.00 98 LEU A N 1
ATOM 777 C CA . LEU A 1 98 ? -8.505 7.535 -13.184 1.00 91.00 98 LEU A CA 1
ATOM 778 C C . LEU A 1 98 ? -7.863 8.651 -14.031 1.00 91.00 98 LEU A C 1
ATOM 780 O O . LEU A 1 98 ? -8.337 9.791 -14.009 1.00 91.00 98 LEU A O 1
ATOM 784 N N . ASN A 1 99 ? -6.804 8.329 -14.782 1.00 88.31 99 ASN A N 1
ATOM 785 C CA . ASN A 1 99 ? -6.152 9.258 -15.706 1.00 88.31 99 ASN A CA 1
ATOM 786 C C . ASN A 1 99 ? -7.038 9.598 -16.914 1.00 88.31 99 ASN A C 1
ATOM 788 O O . ASN A 1 99 ? -7.112 10.763 -17.309 1.00 88.31 99 ASN A O 1
ATOM 792 N N . GLU A 1 100 ? -7.720 8.605 -17.489 1.00 91.19 100 GLU A N 1
ATOM 793 C CA . GLU A 1 100 ? -8.590 8.788 -18.654 1.00 91.19 100 GLU A CA 1
ATOM 794 C C . GLU A 1 100 ? -9.848 9.594 -18.310 1.00 91.19 100 GLU A C 1
ATOM 796 O O . GLU A 1 100 ? -10.173 10.575 -18.985 1.00 91.19 100 GLU A O 1
ATOM 801 N N . LYS A 1 101 ? -10.533 9.232 -17.217 1.00 87.56 101 LYS A N 1
ATOM 802 C CA . LYS A 1 101 ? -11.822 9.827 -16.833 1.00 87.56 101 LYS A CA 1
ATOM 803 C C . LYS A 1 101 ? -11.724 11.254 -16.294 1.00 87.56 101 LYS A C 1
ATOM 805 O O . LYS A 1 101 ? -12.763 11.877 -16.087 1.00 87.56 101 LYS A O 1
ATOM 810 N N . LYS A 1 102 ? -10.513 11.784 -16.062 1.00 79.94 102 LYS A N 1
ATOM 811 C CA . LYS A 1 102 ? -10.270 13.122 -15.476 1.00 79.94 102 LYS A CA 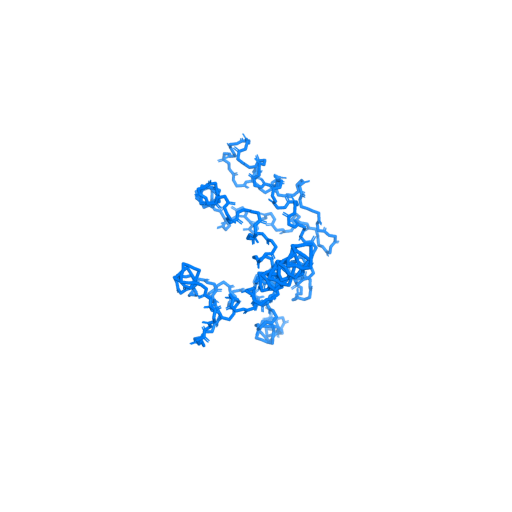1
ATOM 812 C C . LYS A 1 102 ? -11.179 13.389 -14.273 1.00 79.94 102 LYS A C 1
ATOM 814 O O . LYS A 1 102 ? -11.929 14.363 -14.230 1.00 79.94 102 LYS A O 1
ATOM 819 N N . ILE A 1 103 ? -11.109 12.473 -13.316 1.00 81.69 103 ILE A N 1
ATOM 820 C CA . ILE A 1 103 ? -11.976 12.405 -12.141 1.00 81.69 103 ILE A CA 1
ATOM 821 C C . ILE A 1 103 ? -12.069 13.769 -11.437 1.00 81.69 103 ILE A C 1
ATOM 823 O O . ILE A 1 103 ? -11.053 14.396 -11.120 1.00 81.69 103 ILE A O 1
ATOM 827 N N . SER A 1 104 ? -13.298 14.216 -11.174 1.00 79.50 104 SER A N 1
ATOM 828 C CA . SER A 1 104 ? -13.576 15.549 -10.620 1.00 79.50 104 SER A CA 1
ATOM 829 C C . SER A 1 104 ? -13.679 15.571 -9.091 1.00 79.50 104 SER A C 1
ATOM 831 O O . SER A 1 104 ? -13.429 16.605 -8.466 1.00 79.50 104 SER A O 1
ATOM 833 N N . ASN A 1 105 ? -14.002 14.432 -8.469 1.00 90.31 105 ASN A N 1
ATOM 834 C CA . ASN A 1 105 ? -14.206 14.321 -7.027 1.00 90.31 105 ASN A CA 1
ATOM 835 C C . ASN A 1 105 ? -13.754 12.959 -6.463 1.00 90.31 105 ASN A C 1
ATOM 837 O O . ASN A 1 105 ? -13.399 12.039 -7.194 1.00 90.31 105 ASN A O 1
ATOM 841 N N . VAL A 1 106 ? -13.730 12.857 -5.136 1.00 91.81 106 VAL A N 1
ATOM 842 C CA . VAL A 1 106 ? -13.207 11.688 -4.413 1.00 91.81 106 VAL A CA 1
ATOM 843 C C . VAL A 1 106 ? -14.135 10.477 -4.542 1.00 91.81 106 VAL A C 1
ATOM 845 O O . VAL A 1 106 ? -13.655 9.355 -4.662 1.00 91.81 106 VAL A O 1
ATOM 848 N N . GLU A 1 107 ? -15.448 10.693 -4.592 1.00 94.50 107 GLU A N 1
ATOM 849 C CA . GLU A 1 107 ? -16.451 9.628 -4.739 1.00 94.50 107 GLU A CA 1
ATOM 850 C C . GLU A 1 107 ? -16.283 8.882 -6.066 1.00 94.50 107 GLU A C 1
ATOM 852 O O . GLU A 1 107 ? -16.200 7.658 -6.086 1.00 94.50 107 GLU A O 1
ATOM 857 N N . GLN A 1 108 ? -16.114 9.623 -7.163 1.00 94.06 108 GLN A N 1
ATOM 858 C CA . GLN A 1 108 ? -15.829 9.061 -8.481 1.00 94.06 108 GLN A CA 1
ATOM 859 C C . GLN A 1 108 ? -14.530 8.246 -8.484 1.00 94.06 108 GLN A C 1
ATOM 861 O O . GLN A 1 108 ? -14.462 7.201 -9.128 1.00 94.06 108 GLN A O 1
ATOM 866 N N . ALA A 1 109 ? -13.497 8.701 -7.765 1.00 92.88 109 ALA A N 1
ATOM 867 C CA . ALA A 1 109 ? -12.255 7.941 -7.651 1.00 92.88 109 ALA A CA 1
ATOM 868 C C . ALA A 1 109 ? -12.478 6.618 -6.909 1.00 92.88 109 ALA A C 1
ATOM 870 O O . ALA A 1 109 ? -11.966 5.582 -7.333 1.00 92.88 109 ALA A O 1
ATOM 871 N N . PHE A 1 110 ? -13.273 6.643 -5.837 1.00 94.31 110 PHE A N 1
ATOM 872 C CA . PHE A 1 110 ? -13.642 5.439 -5.106 1.00 94.31 110 PHE A CA 1
ATOM 873 C C . PHE A 1 110 ? -14.450 4.467 -5.971 1.00 94.31 110 PHE A C 1
ATOM 875 O O . PHE A 1 110 ? -14.181 3.271 -5.958 1.00 94.31 110 PHE A O 1
ATOM 882 N N . ASP A 1 111 ? -15.395 4.963 -6.771 1.00 95.50 111 ASP A N 1
ATOM 883 C CA . ASP A 1 111 ? -16.194 4.116 -7.660 1.00 95.50 111 ASP A CA 1
ATOM 884 C C . ASP A 1 111 ? -15.336 3.417 -8.722 1.00 95.50 111 ASP A C 1
ATOM 886 O O . ASP A 1 111 ? -15.552 2.237 -9.010 1.00 95.50 111 ASP A O 1
ATOM 890 N N . VAL A 1 112 ? -14.315 4.099 -9.254 1.00 94.62 112 VAL A N 1
ATOM 891 C CA . VAL A 1 112 ? -13.326 3.473 -10.147 1.00 94.62 112 VAL A CA 1
ATOM 892 C C . VAL A 1 112 ? -12.533 2.390 -9.417 1.00 94.62 112 VAL A C 1
ATOM 894 O O . VAL A 1 112 ? -12.389 1.288 -9.949 1.00 94.62 112 VAL A O 1
ATOM 897 N N . ILE A 1 113 ? -12.060 2.663 -8.195 1.00 92.75 113 ILE A N 1
ATOM 898 C CA . ILE A 1 113 ? -11.353 1.676 -7.362 1.00 92.75 113 ILE A CA 1
ATOM 899 C C . ILE A 1 113 ? -12.237 0.445 -7.137 1.00 92.75 113 ILE A C 1
ATOM 901 O O . ILE A 1 113 ? -11.822 -0.670 -7.440 1.00 92.75 113 ILE A O 1
ATOM 905 N N . LYS A 1 114 ? -13.472 0.646 -6.674 1.00 94.44 114 LYS A N 1
ATOM 906 C CA . LYS A 1 114 ? -14.454 -0.412 -6.413 1.00 94.44 114 LYS A CA 1
ATOM 907 C C . LYS A 1 114 ? -14.760 -1.259 -7.643 1.00 94.44 114 LYS A C 1
ATOM 909 O O . LYS A 1 114 ? -14.939 -2.465 -7.521 1.00 94.44 114 LYS A O 1
ATOM 914 N N . THR A 1 115 ? -14.849 -0.636 -8.813 1.00 95.44 115 THR A N 1
ATOM 915 C CA . THR A 1 115 ? -15.184 -1.341 -10.058 1.00 95.44 115 THR A CA 1
ATOM 916 C C . THR A 1 115 ? -14.037 -2.233 -10.537 1.00 95.44 115 THR A C 1
ATOM 918 O O . THR A 1 115 ? -14.282 -3.270 -11.149 1.00 95.44 115 THR A O 1
ATOM 921 N N . ASN A 1 116 ? -12.790 -1.854 -10.248 1.00 93.31 116 ASN A N 1
ATOM 922 C CA . ASN A 1 116 ? -11.607 -2.518 -10.795 1.00 93.31 116 ASN A CA 1
ATOM 923 C C . ASN A 1 116 ? -10.872 -3.420 -9.797 1.00 93.31 116 ASN A C 1
ATOM 925 O O . ASN A 1 116 ? -10.185 -4.349 -10.221 1.00 93.31 116 ASN A O 1
ATOM 929 N N . ILE A 1 117 ? -10.985 -3.163 -8.493 1.00 91.06 117 ILE A N 1
ATOM 930 C CA . ILE A 1 117 ? -10.319 -3.948 -7.451 1.00 91.06 117 ILE A CA 1
ATOM 931 C C . ILE A 1 117 ? -11.318 -4.921 -6.834 1.00 91.06 117 ILE A C 1
ATOM 933 O O . ILE A 1 117 ? -12.300 -4.524 -6.210 1.00 91.06 117 ILE A O 1
ATOM 937 N N . SER A 1 118 ? -11.025 -6.213 -6.965 1.00 91.06 118 SER A N 1
ATOM 938 C CA . SER A 1 118 ? -11.850 -7.281 -6.403 1.00 91.06 118 SER A CA 1
ATOM 939 C C . SER A 1 118 ? -11.212 -7.841 -5.134 1.00 91.06 118 SER A C 1
ATOM 941 O O . SER A 1 118 ? -10.357 -8.721 -5.207 1.00 91.06 118 SER A O 1
ATOM 943 N N . ILE A 1 119 ? -11.697 -7.400 -3.976 1.00 89.62 119 ILE A N 1
ATOM 944 C CA . ILE A 1 119 ? -11.356 -7.967 -2.664 1.00 89.62 119 ILE A CA 1
ATOM 945 C C . ILE A 1 119 ? -12.485 -8.919 -2.258 1.00 89.62 119 ILE A C 1
ATOM 947 O O . ILE A 1 119 ? -13.653 -8.538 -2.254 1.00 89.62 119 ILE A O 1
ATOM 951 N N . LYS A 1 120 ? -12.151 -10.174 -1.951 1.00 92.19 120 LYS A N 1
ATOM 952 C CA . LYS A 1 120 ? -13.127 -11.210 -1.563 1.00 92.19 120 LYS A CA 1
ATOM 953 C C . LYS A 1 120 ? -13.335 -11.258 -0.056 1.00 92.19 120 LYS A C 1
ATOM 955 O O . LYS A 1 120 ? -14.407 -11.635 0.406 1.00 92.19 120 LYS A O 1
ATOM 960 N N . SER A 1 121 ? -12.295 -10.913 0.692 1.00 87.00 121 SER A N 1
ATOM 961 C CA . SER A 1 121 ? -12.250 -11.001 2.149 1.00 87.00 121 SER A CA 1
ATOM 962 C C . SER A 1 121 ? -13.131 -9.972 2.861 1.00 87.00 121 SER A C 1
ATOM 964 O O . SER A 1 121 ? -13.553 -10.232 3.986 1.00 87.00 121 SER A O 1
ATOM 966 N N . VAL A 1 122 ? -13.416 -8.827 2.228 1.00 89.06 122 VAL A N 1
ATOM 967 C CA . VAL A 1 122 ? -14.146 -7.699 2.824 1.00 89.06 122 VAL A CA 1
ATOM 968 C C . VAL A 1 122 ? -14.971 -6.973 1.758 1.00 89.06 122 VAL A C 1
ATOM 970 O O . VAL A 1 122 ? -14.545 -6.840 0.611 1.00 89.06 122 VAL A O 1
ATOM 973 N N . ASN A 1 123 ? -16.147 -6.464 2.140 1.00 90.75 123 ASN A N 1
ATOM 974 C CA . ASN A 1 123 ? -16.922 -5.565 1.288 1.00 90.75 123 ASN A CA 1
ATOM 975 C C . ASN A 1 123 ? -16.204 -4.215 1.170 1.00 90.75 123 ASN A C 1
ATOM 977 O O . ASN A 1 123 ? -16.161 -3.453 2.134 1.00 90.75 123 ASN A O 1
ATOM 981 N N . ILE A 1 124 ? -15.686 -3.901 -0.021 1.00 90.06 124 ILE A N 1
ATOM 982 C CA . ILE A 1 124 ? -14.932 -2.664 -0.246 1.00 90.06 124 ILE A CA 1
ATOM 983 C C . ILE A 1 124 ? -15.745 -1.406 0.086 1.00 90.06 124 ILE A C 1
ATOM 985 O O . ILE A 1 124 ? -15.170 -0.399 0.473 1.00 90.06 124 ILE A O 1
ATOM 989 N N . GLU A 1 125 ? -17.077 -1.466 0.008 1.00 93.38 125 GLU A N 1
ATOM 990 C CA . GLU A 1 125 ? -17.957 -0.336 0.320 1.00 93.38 125 GLU A CA 1
ATOM 991 C C . GLU A 1 125 ? -17.795 0.179 1.758 1.00 93.38 125 GLU A C 1
ATOM 993 O O . GLU A 1 125 ? -18.016 1.362 2.003 1.00 93.38 125 GLU A O 1
ATOM 998 N N . LEU A 1 126 ? -17.338 -0.671 2.687 1.00 90.38 126 LEU A N 1
ATOM 999 C CA . LEU A 1 126 ? -17.037 -0.280 4.069 1.00 90.38 126 LEU A CA 1
ATOM 1000 C C . LEU A 1 126 ? -15.978 0.828 4.143 1.00 90.38 126 LEU A C 1
ATOM 1002 O O . LEU A 1 126 ? -16.008 1.657 5.045 1.00 90.38 126 LEU A O 1
ATOM 1006 N N . PHE A 1 127 ? -15.076 0.896 3.161 1.00 89.44 127 PHE A N 1
ATOM 1007 C CA . PHE A 1 127 ? -14.040 1.923 3.102 1.00 89.44 127 PHE A CA 1
ATOM 1008 C C . PHE A 1 127 ? -14.519 3.235 2.481 1.00 89.44 127 PHE A C 1
ATOM 1010 O O . PHE A 1 127 ? -13.748 4.194 2.486 1.00 89.44 127 PHE A O 1
ATOM 1017 N N . ARG A 1 128 ? -15.739 3.308 1.920 1.00 92.62 128 ARG A N 1
ATOM 1018 C CA . ARG A 1 128 ? -16.189 4.494 1.172 1.00 92.62 128 ARG A CA 1
ATOM 1019 C C . ARG A 1 128 ? -16.137 5.732 2.044 1.00 92.62 128 ARG A C 1
ATOM 1021 O O . ARG A 1 128 ? -15.483 6.696 1.666 1.00 92.62 128 ARG A O 1
ATOM 1028 N N . ASP A 1 129 ? -16.801 5.675 3.194 1.00 90.88 129 ASP A N 1
ATOM 1029 C CA . ASP A 1 129 ? -16.933 6.822 4.086 1.00 90.88 129 ASP A CA 1
ATOM 1030 C C . ASP A 1 129 ? -15.563 7.315 4.564 1.00 90.88 129 ASP A C 1
ATOM 1032 O O . ASP A 1 129 ? -15.227 8.495 4.429 1.00 90.88 129 ASP A O 1
ATOM 1036 N N . TYR A 1 130 ? -14.725 6.377 5.012 1.00 86.06 130 TYR A N 1
ATOM 1037 C CA . TYR A 1 130 ? -13.355 6.658 5.417 1.00 86.06 130 TYR A CA 1
ATOM 1038 C C . TYR A 1 130 ? -12.554 7.301 4.268 1.00 86.06 130 TYR A C 1
ATOM 1040 O O . TYR A 1 130 ? -11.917 8.342 4.448 1.00 86.06 130 TYR A O 1
ATOM 1048 N N . PHE A 1 131 ? -12.625 6.736 3.060 1.00 88.06 131 PHE A N 1
ATOM 1049 C CA . PHE A 1 131 ? -11.915 7.244 1.888 1.00 88.06 131 PHE A CA 1
ATOM 1050 C C . PHE A 1 131 ? -12.377 8.652 1.499 1.00 88.06 131 PHE A C 1
ATOM 1052 O O . PHE A 1 131 ? -11.542 9.538 1.312 1.00 88.06 131 PHE A O 1
ATOM 1059 N N . THR A 1 132 ? -13.688 8.893 1.413 1.00 90.62 132 THR A N 1
ATOM 1060 C CA . THR A 1 132 ? -14.246 10.183 0.984 1.00 90.62 132 THR A CA 1
ATOM 1061 C C . THR A 1 132 ? -14.005 11.303 1.990 1.00 90.62 132 THR A C 1
ATOM 1063 O O . THR A 1 132 ? -13.852 12.455 1.586 1.00 90.62 132 THR A O 1
ATOM 1066 N N . HIS A 1 133 ? -13.907 10.982 3.283 1.00 90.56 133 HIS A N 1
ATOM 1067 C CA . HIS A 1 133 ? -13.625 11.967 4.329 1.00 90.56 133 HIS A CA 1
ATOM 1068 C C . HIS A 1 133 ? -12.132 12.258 4.518 1.00 90.56 133 HIS A C 1
ATOM 1070 O O . HIS A 1 133 ? -11.757 13.380 4.876 1.00 90.56 133 HIS A O 1
ATOM 1076 N N . ARG A 1 134 ? -11.258 11.269 4.298 1.00 82.19 134 ARG A N 1
ATOM 1077 C CA . ARG A 1 134 ? -9.815 11.398 4.570 1.00 82.19 134 ARG A CA 1
ATOM 1078 C C . ARG A 1 134 ? -9.009 11.819 3.348 1.00 82.19 134 ARG A C 1
ATOM 1080 O O . ARG A 1 134 ? -7.997 12.508 3.497 1.00 82.19 134 ARG A O 1
ATOM 1087 N N . ILE A 1 135 ? -9.447 11.435 2.152 1.00 84.88 135 ILE A N 1
ATOM 1088 C CA . ILE A 1 135 ? -8.734 11.710 0.907 1.00 84.88 135 ILE A CA 1
ATOM 1089 C C . ILE A 1 135 ? -9.342 12.926 0.217 1.00 84.88 135 ILE A C 1
ATOM 1091 O O . ILE A 1 135 ? -10.549 13.048 0.067 1.00 84.88 135 ILE A O 1
ATOM 1095 N N . LYS A 1 136 ? -8.490 13.843 -0.244 1.00 89.44 136 LYS A N 1
ATOM 1096 C CA . LYS A 1 136 ? -8.891 15.019 -1.028 1.00 89.44 136 LYS A CA 1
ATOM 1097 C C . LYS A 1 136 ? -8.585 14.798 -2.506 1.00 89.44 136 LYS A C 1
ATOM 1099 O O . LYS A 1 136 ? -7.522 14.272 -2.837 1.00 89.44 136 LYS A O 1
ATOM 1104 N N . SER A 1 137 ? -9.409 15.337 -3.411 1.00 88.88 137 SER A N 1
ATOM 1105 C CA . SER A 1 137 ? -9.172 15.254 -4.868 1.00 88.88 137 SER A CA 1
ATOM 1106 C C . SER A 1 137 ? -7.766 15.719 -5.266 1.00 88.88 137 SER A C 1
ATOM 1108 O O . SER A 1 137 ? -7.113 15.110 -6.107 1.00 88.88 137 SER A O 1
ATOM 1110 N N . LYS A 1 138 ? -7.243 16.758 -4.597 1.00 88.31 138 LYS A N 1
ATOM 1111 C CA . LYS A 1 138 ? -5.881 17.267 -4.824 1.00 88.31 138 LYS A CA 1
ATOM 1112 C C . LYS A 1 138 ? -4.790 16.237 -4.495 1.00 88.31 138 LYS A C 1
ATOM 1114 O O . LYS A 1 138 ? -3.744 16.253 -5.136 1.00 88.31 138 LYS A O 1
ATOM 1119 N N . GLN A 1 139 ? -4.994 15.374 -3.498 1.00 85.69 139 GLN A N 1
ATOM 1120 C CA . GLN A 1 139 ? -4.045 14.304 -3.164 1.00 85.69 139 GLN A CA 1
ATOM 1121 C C . GLN A 1 139 ? -4.067 13.211 -4.233 1.00 85.69 139 GLN A C 1
ATOM 1123 O O . GLN A 1 139 ? -3.000 12.800 -4.678 1.00 85.69 139 GLN A O 1
ATOM 1128 N N . ILE A 1 140 ? -5.257 12.829 -4.708 1.00 86.00 140 ILE A N 1
ATOM 1129 C CA . ILE A 1 140 ? -5.420 11.866 -5.809 1.00 86.00 140 ILE A CA 1
ATOM 1130 C C . ILE A 1 140 ? -4.717 12.384 -7.068 1.00 86.00 140 ILE A C 1
ATOM 1132 O O . ILE A 1 140 ? -3.872 11.695 -7.630 1.00 86.00 140 ILE A O 1
ATOM 1136 N N . GLN A 1 141 ? -4.980 13.634 -7.461 1.00 88.00 141 GLN A N 1
ATOM 1137 C CA . GLN A 1 141 ? -4.347 14.262 -8.627 1.00 88.00 141 GLN A CA 1
ATOM 1138 C C . GLN A 1 141 ? -2.821 14.325 -8.502 1.00 88.00 141 GLN A C 1
ATOM 1140 O O . GLN A 1 141 ? -2.118 13.999 -9.454 1.00 88.00 141 GLN A O 1
ATOM 1145 N N . LYS A 1 142 ? -2.294 14.703 -7.328 1.00 86.75 142 LYS A N 1
ATOM 1146 C CA . LYS A 1 142 ? -0.845 14.695 -7.074 1.00 86.75 142 LYS A CA 1
ATOM 1147 C C . LYS A 1 142 ? -0.252 13.289 -7.169 1.00 86.75 142 LYS A C 1
ATOM 1149 O O . LYS A 1 142 ? 0.826 13.140 -7.734 1.00 86.75 142 LYS A O 1
ATOM 1154 N N . GLY A 1 143 ? -0.942 12.282 -6.632 1.00 84.31 143 GLY A N 1
ATOM 1155 C CA . GLY A 1 143 ? -0.528 10.882 -6.719 1.00 84.31 143 GLY A CA 1
ATOM 1156 C C . GLY A 1 143 ? -0.465 10.398 -8.167 1.00 84.31 143 GLY A C 1
ATOM 1157 O O . GLY A 1 143 ? 0.571 9.900 -8.598 1.00 84.31 143 GLY A O 1
ATOM 1158 N N . LEU A 1 144 ? -1.525 10.635 -8.946 1.00 85.31 144 LEU A N 1
ATOM 1159 C CA . LEU A 1 144 ? -1.574 10.296 -10.372 1.00 85.31 144 LEU A CA 1
ATOM 1160 C C . LEU A 1 144 ? -0.497 11.033 -11.175 1.00 85.31 144 LEU A C 1
ATOM 1162 O O . LEU A 1 144 ? 0.205 10.417 -11.971 1.00 85.31 144 LEU A O 1
ATOM 1166 N N . GLN A 1 145 ? -0.304 12.332 -10.929 1.00 86.75 145 GLN A N 1
ATOM 1167 C CA . GLN A 1 145 ? 0.751 13.107 -11.579 1.00 86.75 145 GLN A CA 1
ATOM 1168 C C . GLN A 1 145 ? 2.138 12.528 -11.279 1.00 86.75 145 GLN A C 1
ATOM 1170 O O . GLN A 1 145 ? 2.945 12.383 -12.194 1.00 86.75 145 GLN A O 1
ATOM 1175 N N . TYR A 1 146 ? 2.409 12.178 -10.019 1.00 82.50 146 TYR A N 1
ATOM 1176 C CA . TYR A 1 146 ? 3.678 11.572 -9.629 1.00 82.50 146 TYR A CA 1
ATOM 1177 C C . TYR A 1 146 ? 3.903 10.225 -10.328 1.00 82.50 146 TYR A C 1
ATOM 1179 O O . TYR A 1 146 ? 4.998 9.984 -10.835 1.00 82.50 146 TYR A O 1
ATOM 1187 N N . LEU A 1 147 ? 2.873 9.378 -10.405 1.00 81.38 147 LEU A N 1
ATOM 1188 C CA . LEU A 1 147 ? 2.940 8.090 -11.098 1.00 81.38 147 LEU A CA 1
ATOM 1189 C C . LEU A 1 147 ? 3.202 8.267 -12.602 1.00 81.38 147 LEU A C 1
ATOM 1191 O O . LEU A 1 147 ? 4.102 7.627 -13.135 1.00 81.38 147 LEU A O 1
ATOM 1195 N N . ASN A 1 148 ? 2.501 9.192 -13.263 1.00 80.31 148 ASN A N 1
ATOM 1196 C CA . ASN A 1 148 ? 2.657 9.454 -14.701 1.00 80.31 148 ASN A CA 1
ATOM 1197 C C . ASN A 1 148 ? 4.015 10.077 -15.057 1.00 80.31 148 ASN A C 1
ATOM 1199 O O . ASN A 1 148 ? 4.528 9.877 -16.150 1.00 80.31 148 ASN A O 1
ATOM 1203 N N . GLN A 1 149 ? 4.605 10.863 -14.152 1.00 82.06 149 GLN A N 1
ATOM 1204 C CA . GLN A 1 149 ? 5.931 11.455 -14.358 1.00 82.06 149 GLN A CA 1
ATOM 1205 C C . GLN A 1 149 ? 7.071 10.443 -14.168 1.00 82.06 149 GLN A C 1
ATOM 1207 O O . GLN A 1 149 ? 8.220 10.759 -14.473 1.00 82.06 149 GLN A O 1
ATOM 1212 N N . ASN A 1 150 ? 6.774 9.241 -13.664 1.00 72.81 150 ASN A N 1
ATOM 1213 C CA . ASN A 1 150 ? 7.765 8.237 -13.300 1.00 72.81 150 ASN A CA 1
ATOM 1214 C C . ASN A 1 150 ? 7.340 6.838 -13.788 1.00 72.81 150 ASN A C 1
ATOM 1216 O O . ASN A 1 150 ? 7.118 5.942 -12.977 1.00 72.81 150 ASN A O 1
ATOM 1220 N N . ASP A 1 151 ? 7.285 6.620 -15.108 1.00 59.03 151 ASP A N 1
ATOM 1221 C CA . ASP A 1 151 ? 6.889 5.339 -15.740 1.00 59.03 151 ASP A CA 1
ATOM 1222 C C . ASP A 1 151 ? 7.664 4.106 -15.234 1.00 59.03 151 ASP A C 1
ATOM 1224 O O . ASP A 1 151 ? 7.132 2.999 -15.162 1.00 59.03 151 ASP A O 1
ATOM 1228 N N . TYR A 1 152 ? 8.922 4.281 -14.815 1.00 55.97 152 TYR A N 1
ATOM 1229 C CA . TYR A 1 152 ? 9.700 3.208 -14.184 1.00 55.97 152 TYR A CA 1
ATOM 1230 C C . TYR A 1 152 ? 9.050 2.702 -12.884 1.00 55.97 152 TYR A C 1
ATOM 1232 O O . TYR A 1 152 ? 9.125 1.516 -12.555 1.00 55.97 152 TYR A O 1
ATOM 1240 N N . LEU A 1 153 ? 8.377 3.593 -12.152 1.00 56.91 153 LEU A N 1
ATOM 1241 C CA . LEU A 1 153 ? 7.640 3.230 -10.956 1.00 56.91 153 LEU A CA 1
ATOM 1242 C C . LEU A 1 153 ? 6.375 2.453 -11.335 1.00 56.91 153 LEU A C 1
ATOM 1244 O O . LEU A 1 153 ? 6.136 1.417 -10.750 1.00 56.91 153 LEU A O 1
ATOM 1248 N N . THR A 1 154 ? 5.574 2.801 -12.331 1.00 56.75 154 THR A N 1
ATOM 1249 C CA . THR A 1 154 ? 4.258 2.139 -12.509 1.00 56.75 154 THR A CA 1
ATOM 1250 C C . THR A 1 154 ? 4.321 0.625 -12.798 1.00 56.75 154 THR A C 1
ATOM 1252 O O . THR A 1 154 ? 3.480 -0.124 -12.298 1.00 56.75 154 THR A O 1
ATOM 1255 N N . THR A 1 155 ? 5.339 0.129 -13.515 1.00 53.44 155 THR A N 1
ATOM 1256 C CA . THR A 1 155 ? 5.425 -1.308 -13.869 1.00 53.44 155 THR A CA 1
ATOM 1257 C C . THR A 1 155 ? 6.113 -2.167 -12.801 1.00 53.44 155 THR A C 1
ATOM 1259 O O . THR A 1 155 ? 5.650 -3.272 -12.511 1.00 53.44 155 THR A O 1
ATOM 1262 N N . ILE A 1 156 ? 7.194 -1.670 -12.189 1.00 58.19 156 ILE A N 1
ATOM 1263 C CA . ILE A 1 156 ? 7.951 -2.399 -11.155 1.00 58.19 156 ILE A CA 1
ATOM 1264 C C . ILE A 1 156 ? 7.445 -2.055 -9.744 1.00 58.19 156 ILE A C 1
ATOM 1266 O O . ILE A 1 156 ? 7.465 -2.910 -8.860 1.00 58.19 156 ILE A O 1
ATOM 1270 N N . SER A 1 157 ? 6.948 -0.835 -9.512 1.00 71.81 157 SER A N 1
ATOM 1271 C CA . SER A 1 157 ? 6.587 -0.376 -8.165 1.00 71.81 157 SER A CA 1
ATOM 1272 C C . SER A 1 157 ? 5.321 -0.999 -7.625 1.00 71.81 157 SER A C 1
ATOM 1274 O O . SER A 1 157 ? 5.283 -1.165 -6.424 1.00 71.81 157 SER A O 1
ATOM 1276 N N . VAL A 1 158 ? 4.306 -1.365 -8.415 1.00 81.75 158 VAL A N 1
ATOM 1277 C CA . VAL A 1 158 ? 3.050 -1.838 -7.800 1.00 81.75 158 VAL A CA 1
ATOM 1278 C C . VAL A 1 158 ? 3.249 -3.172 -7.061 1.00 81.75 158 VAL A C 1
ATOM 1280 O O . VAL A 1 158 ? 2.922 -3.230 -5.874 1.00 81.75 158 VAL A O 1
ATOM 1283 N N . PRO A 1 159 ? 3.861 -4.220 -7.660 1.00 85.19 159 PRO A N 1
ATOM 1284 C CA . PRO A 1 159 ? 4.183 -5.441 -6.918 1.00 85.19 159 PRO A CA 1
ATOM 1285 C C . PRO A 1 159 ? 5.149 -5.193 -5.752 1.00 85.19 159 PRO A C 1
ATOM 1287 O O . PRO A 1 159 ? 4.957 -5.726 -4.660 1.00 85.19 159 PRO A O 1
ATOM 1290 N N . VAL A 1 160 ? 6.170 -4.352 -5.960 1.00 85.88 160 VAL A N 1
ATOM 1291 C CA . VAL A 1 160 ? 7.158 -4.011 -4.923 1.00 85.88 160 VAL A CA 1
ATOM 1292 C C . VAL A 1 160 ? 6.509 -3.249 -3.767 1.00 85.88 160 VAL A C 1
ATOM 1294 O O . VAL A 1 160 ? 6.788 -3.551 -2.613 1.00 85.88 160 VAL A O 1
ATOM 1297 N N . ALA A 1 161 ? 5.619 -2.302 -4.048 1.00 85.06 161 ALA A N 1
ATOM 1298 C CA . ALA A 1 161 ? 4.898 -1.487 -3.078 1.00 85.06 161 ALA A CA 1
ATOM 1299 C C . ALA A 1 161 ? 3.904 -2.337 -2.294 1.00 85.06 161 ALA A C 1
ATOM 1301 O O . ALA A 1 161 ? 3.911 -2.264 -1.070 1.00 85.06 161 ALA A O 1
ATOM 1302 N N . LYS A 1 162 ? 3.136 -3.208 -2.965 1.00 90.12 162 LYS A N 1
ATOM 1303 C CA . LYS A 1 162 ? 2.283 -4.205 -2.302 1.00 90.12 162 LYS A CA 1
ATOM 1304 C C . LYS A 1 162 ? 3.096 -5.031 -1.306 1.00 90.12 162 LYS A C 1
ATOM 1306 O O . LYS A 1 162 ? 2.745 -5.104 -0.131 1.00 90.12 162 LYS A O 1
ATOM 1311 N N . GLN A 1 163 ? 4.216 -5.603 -1.751 1.00 91.62 163 GLN A N 1
ATOM 1312 C CA . GLN A 1 163 ? 5.061 -6.419 -0.882 1.00 91.62 163 GLN A CA 1
ATOM 1313 C C . GLN A 1 163 ? 5.734 -5.592 0.226 1.00 91.62 163 GLN A C 1
ATOM 1315 O O . GLN A 1 163 ? 5.923 -6.090 1.332 1.00 91.62 163 GLN A O 1
ATOM 1320 N N . THR A 1 164 ? 6.066 -4.328 -0.039 1.00 88.75 164 THR A N 1
ATOM 1321 C CA . THR A 1 164 ? 6.616 -3.399 0.958 1.00 88.75 164 THR A CA 1
ATOM 1322 C C . THR A 1 164 ? 5.582 -3.112 2.043 1.00 88.75 164 THR A C 1
ATOM 1324 O O . THR A 1 164 ? 5.894 -3.283 3.214 1.00 88.75 164 THR A O 1
ATOM 1327 N N . ILE A 1 165 ? 4.345 -2.762 1.674 1.00 89.94 165 ILE A N 1
ATOM 1328 C CA . ILE A 1 165 ? 3.230 -2.551 2.611 1.00 89.94 165 ILE A CA 1
ATOM 1329 C C . ILE A 1 165 ? 3.003 -3.814 3.440 1.00 89.94 165 ILE A C 1
ATOM 1331 O O . ILE A 1 165 ? 2.966 -3.740 4.664 1.00 89.94 165 ILE A O 1
ATOM 1335 N N . LYS A 1 166 ? 2.941 -4.984 2.795 1.00 93.69 166 LYS A N 1
ATOM 1336 C CA . LYS A 1 166 ? 2.822 -6.267 3.494 1.00 93.69 166 LYS A CA 1
ATOM 1337 C C . LYS A 1 166 ? 3.935 -6.465 4.525 1.00 93.69 166 LYS A C 1
ATOM 1339 O O . LYS A 1 166 ? 3.660 -6.813 5.667 1.00 93.69 166 LYS A O 1
ATOM 1344 N N . ASN A 1 167 ? 5.186 -6.231 4.138 1.00 93.00 167 ASN A N 1
ATOM 1345 C CA . ASN A 1 167 ? 6.330 -6.382 5.034 1.00 93.00 167 ASN A CA 1
ATOM 1346 C C . ASN A 1 167 ? 6.299 -5.370 6.190 1.00 93.00 167 ASN A C 1
ATOM 1348 O O . ASN A 1 167 ? 6.645 -5.742 7.304 1.00 93.00 167 ASN A O 1
ATOM 1352 N N . ILE A 1 168 ? 5.861 -4.129 5.947 1.00 90.94 168 ILE A N 1
ATOM 1353 C CA . ILE A 1 168 ? 5.658 -3.110 6.990 1.00 90.94 168 ILE A CA 1
ATOM 1354 C C . ILE A 1 168 ? 4.624 -3.591 8.010 1.00 90.94 168 ILE A C 1
ATOM 1356 O O . ILE A 1 168 ? 4.883 -3.534 9.210 1.00 90.94 168 ILE A O 1
ATOM 1360 N N . LEU A 1 169 ? 3.474 -4.086 7.537 1.00 92.56 169 LEU A N 1
ATOM 1361 C CA . LEU A 1 169 ? 2.417 -4.605 8.405 1.00 92.56 169 LEU A CA 1
ATOM 1362 C C . LEU A 1 169 ? 2.930 -5.773 9.247 1.00 92.56 169 LEU A C 1
ATOM 1364 O O . LEU A 1 169 ? 2.764 -5.758 10.459 1.00 92.56 169 LEU A O 1
ATOM 1368 N N . LEU A 1 170 ? 3.612 -6.740 8.626 1.00 93.50 170 LEU A N 1
ATOM 1369 C CA . LEU A 1 170 ? 4.184 -7.893 9.328 1.00 93.50 170 LEU A CA 1
ATOM 1370 C C . LEU A 1 170 ? 5.257 -7.488 10.350 1.00 93.50 170 LEU A C 1
ATOM 1372 O O . LEU A 1 170 ? 5.283 -8.024 11.451 1.00 93.50 170 LEU A O 1
ATOM 1376 N N . GLU A 1 171 ? 6.122 -6.524 10.026 1.00 91.50 171 GLU A N 1
ATOM 1377 C CA . GLU A 1 171 ? 7.138 -6.020 10.962 1.00 91.50 171 GLU A CA 1
ATOM 1378 C C . GLU A 1 171 ? 6.511 -5.336 12.187 1.00 91.50 171 GLU A C 1
ATOM 1380 O O . GLU A 1 171 ? 7.092 -5.335 13.271 1.00 91.50 171 GLU A O 1
ATOM 1385 N N . LYS A 1 172 ? 5.319 -4.755 12.025 1.00 91.75 172 LYS A N 1
ATOM 1386 C CA . LYS A 1 172 ? 4.600 -4.026 13.076 1.00 91.75 172 LYS A CA 1
ATOM 1387 C C . LYS A 1 172 ? 3.432 -4.819 13.669 1.00 91.75 172 LYS A C 1
ATOM 1389 O O . LYS A 1 172 ? 2.723 -4.266 14.507 1.00 91.75 172 LYS A O 1
ATOM 1394 N N . GLN A 1 173 ? 3.255 -6.085 13.286 1.00 94.56 173 GLN A N 1
ATOM 1395 C CA . GLN A 1 173 ? 2.098 -6.907 13.647 1.00 94.56 173 GLN A CA 1
ATOM 1396 C C . GLN A 1 173 ? 1.869 -6.941 15.158 1.00 94.56 173 GLN A C 1
ATOM 1398 O O . GLN A 1 173 ? 0.804 -6.540 15.616 1.00 94.56 173 GLN A O 1
ATOM 1403 N N . GLU A 1 174 ? 2.886 -7.337 15.931 1.00 94.75 174 GLU A N 1
ATOM 1404 C CA . GLU A 1 174 ? 2.771 -7.464 17.390 1.00 94.75 174 GLU A CA 1
ATOM 1405 C C . GLU A 1 174 ? 2.320 -6.151 18.046 1.00 94.75 174 GLU A C 1
ATOM 1407 O O . GLU A 1 174 ? 1.486 -6.156 18.950 1.00 94.75 174 GLU A O 1
ATOM 1412 N N . LYS A 1 175 ? 2.836 -5.011 17.564 1.00 93.62 175 LYS A N 1
ATOM 1413 C CA . LYS A 1 175 ? 2.440 -3.685 18.054 1.00 93.62 175 LYS A CA 1
ATOM 1414 C C . LYS A 1 175 ? 0.978 -3.390 17.712 1.00 93.62 175 LYS A C 1
ATOM 1416 O O . LYS A 1 175 ? 0.220 -2.997 18.595 1.00 93.62 175 LYS A O 1
ATOM 1421 N N . ILE A 1 176 ? 0.598 -3.574 16.447 1.00 93.62 176 ILE A N 1
ATOM 1422 C CA . ILE A 1 176 ? -0.744 -3.255 15.945 1.00 93.62 176 ILE A CA 1
ATOM 1423 C C . ILE A 1 176 ? -1.797 -4.111 16.655 1.00 93.62 176 ILE A C 1
ATOM 1425 O O . ILE A 1 176 ? -2.797 -3.583 17.136 1.00 93.62 176 ILE A O 1
ATOM 1429 N N . GLU A 1 177 ? -1.561 -5.418 16.774 1.00 94.69 177 GLU A N 1
ATOM 1430 C CA . GLU A 1 177 ? -2.472 -6.346 17.446 1.00 94.69 177 GLU A CA 1
ATOM 1431 C C . GLU A 1 177 ? -2.595 -6.046 18.942 1.00 94.69 177 GLU A C 1
ATOM 1433 O O . GLU A 1 177 ? -3.707 -6.037 19.472 1.00 94.69 177 GLU A O 1
ATOM 1438 N N . ALA A 1 178 ? -1.486 -5.746 19.626 1.00 95.94 178 ALA A N 1
ATOM 1439 C CA . ALA A 1 178 ? -1.516 -5.392 21.043 1.00 95.94 178 ALA A CA 1
ATOM 1440 C C . ALA A 1 178 ? -2.303 -4.097 21.302 1.00 95.94 178 ALA A C 1
ATOM 1442 O O . ALA A 1 178 ? -3.023 -3.997 22.296 1.00 95.94 178 ALA A O 1
ATOM 1443 N N . GLU A 1 179 ? -2.175 -3.093 20.434 1.00 95.81 179 GLU A N 1
ATOM 1444 C CA . GLU A 1 179 ? -2.939 -1.846 20.538 1.00 95.81 179 GLU A CA 1
ATOM 1445 C C . GLU A 1 179 ? -4.420 -2.053 20.197 1.00 95.81 179 GLU A C 1
ATOM 1447 O O . GLU A 1 179 ? -5.281 -1.590 20.945 1.00 95.81 179 GLU A O 1
ATOM 1452 N N . LEU A 1 180 ? -4.733 -2.832 19.158 1.00 94.19 180 LEU A N 1
ATOM 1453 C CA . LEU A 1 180 ? -6.110 -3.174 18.790 1.00 94.19 180 LEU A CA 1
ATOM 1454 C C . LEU A 1 180 ? -6.827 -3.936 19.917 1.00 94.19 180 LEU A C 1
ATOM 1456 O O . LEU A 1 180 ? -7.968 -3.626 20.253 1.00 94.19 180 LEU A O 1
ATOM 1460 N N . GLN A 1 181 ? -6.149 -4.889 20.565 1.00 94.44 181 GLN A N 1
ATOM 1461 C CA . GLN A 1 181 ? -6.692 -5.612 21.721 1.00 94.44 181 GLN A CA 1
ATOM 1462 C C . GLN A 1 181 ? -6.984 -4.688 22.909 1.00 94.44 181 GLN A C 1
ATOM 1464 O O . GLN A 1 181 ? -8.010 -4.856 23.573 1.00 94.44 181 GLN A O 1
ATOM 1469 N N . LYS A 1 182 ? -6.112 -3.705 23.177 1.00 95.56 182 LYS A N 1
ATOM 1470 C CA . LYS A 1 182 ? -6.338 -2.707 24.235 1.00 95.56 182 LYS A CA 1
ATOM 1471 C C . LYS A 1 182 ? -7.581 -1.869 23.955 1.00 95.56 182 LYS A C 1
ATOM 1473 O O . LYS A 1 182 ? -8.366 -1.665 24.874 1.00 95.56 182 LYS A O 1
ATOM 1478 N N . ILE A 1 183 ? -7.762 -1.424 22.710 1.00 94.94 183 ILE A N 1
ATOM 1479 C CA . ILE A 1 183 ? -8.937 -0.648 22.288 1.00 94.94 183 ILE A CA 1
ATOM 1480 C C . ILE A 1 183 ? -10.208 -1.489 22.461 1.00 94.94 183 ILE A C 1
ATOM 1482 O O . ILE A 1 183 ? -11.138 -1.053 23.127 1.00 94.94 183 ILE A O 1
ATOM 1486 N N . ASN A 1 184 ? -10.208 -2.734 21.975 1.00 91.31 184 ASN A N 1
ATOM 1487 C CA . ASN A 1 184 ? -11.362 -3.637 22.070 1.00 91.31 184 ASN A CA 1
ATOM 1488 C C . ASN A 1 184 ? -11.733 -4.036 23.510 1.00 91.31 184 ASN A C 1
ATOM 1490 O O . ASN A 1 184 ? -12.852 -4.479 23.755 1.00 91.31 184 ASN A O 1
ATOM 1494 N N . SER A 1 185 ? -10.793 -3.926 24.452 1.00 91.62 185 SER A N 1
ATOM 1495 C CA . SER A 1 185 ? -11.008 -4.266 25.866 1.00 91.62 185 SER A CA 1
ATOM 1496 C C . SER A 1 185 ? -11.388 -3.057 26.726 1.00 91.62 185 SER A C 1
ATOM 1498 O O . SER A 1 185 ? -11.690 -3.227 27.909 1.00 91.62 185 SER A O 1
ATOM 1500 N N . ALA A 1 186 ? -11.335 -1.839 26.177 1.00 88.12 186 ALA A N 1
ATOM 1501 C CA . ALA A 1 186 ? -11.726 -0.639 26.899 1.00 88.12 186 ALA A CA 1
ATOM 1502 C C . ALA A 1 186 ? -13.261 -0.604 27.047 1.00 88.12 186 ALA A C 1
ATOM 1504 O O . ALA A 1 186 ? -13.971 -0.851 26.073 1.00 88.12 186 ALA A O 1
ATOM 1505 N N . PRO A 1 187 ? -13.803 -0.332 28.248 1.00 70.25 187 PRO A N 1
ATOM 1506 C CA . PRO A 1 187 ? -15.241 -0.167 28.414 1.00 70.25 187 PRO A CA 1
ATOM 1507 C C . PRO A 1 187 ? -15.709 1.069 27.634 1.00 70.25 187 PRO A C 1
ATOM 1509 O O . PRO A 1 187 ? -15.157 2.154 27.826 1.00 70.25 187 PRO A O 1
ATOM 1512 N N . ASN A 1 188 ? -16.703 0.872 26.761 1.00 60.28 188 ASN A N 1
ATOM 1513 C CA . ASN A 1 188 ? -17.396 1.936 26.026 1.00 60.28 188 ASN A CA 1
ATOM 1514 C C . ASN A 1 188 ? -18.148 2.892 26.959 1.00 60.28 188 ASN A C 1
ATOM 1516 O O . ASN A 1 188 ? -18.761 2.397 27.936 1.00 60.28 188 ASN A O 1
#

Radius of gyration: 19.56 Å; chains: 1; bounding box: 51×40×59 Å

Organism: NCBI:txid2803949

pLDDT: mean 85.31, std 9.19, range [53.44, 95.94]

Secondary structure (DSSP, 8-state):
-HHHHHHHHHHHHHHHHHHHHIIIIIHHHHHHHHHH-SS-----HHHHHHHHHHHHHHHHHHHHHHHHHHHTT--HHHHHHHHHH--HHHHHHHHHHHHHTT--SHHHHHHHHHHH---SSS-GGGGHHHHHHH--HHHHHHHHHHHHT-HHHHHHHHHHHHHHHHHHHHHTHHHHHHHHHHHHTS--